Protein AF-0000000074590801 (afdb_homodimer)

pLDDT: mean 83.1, std 24.91, range [22.34, 98.94]

Secondary structure (DSSP, 8-state):
-----------------------SEEEEEEEEEE-SSTT----SPEEEEEE-TTS-EEEES-GGGGB-S-TT--TT-TT-EEEEEEEEEPPSS---EEEEEE---SSS--EEEEEEEEEEE-SS-EEEEEEEEEEEESSSSTT--SEEEEE-TTSTTS---GGGGG---------/-----------------------SEEEEEEEEEE-SSTT----SPEEEEEE-TTS-EEEES-GGGGB-S-TT--TT-TT-EEEEEEEEEPPSS---EEEEEE---SSS--EEEEEEEEEEE-SS-EEEEEEEEEEEESSSSTT--SEEEEE-TTSTTS---GGGGG---------

Solvent-accessible surface area (backbone atoms only — not comparable to full-atom values): 20050 Å² total; per-residue (Å²): 134,85,77,76,78,77,76,74,74,75,77,72,76,75,72,71,70,73,68,75,75,61,68,76,51,19,37,41,36,40,36,39,31,22,23,84,48,90,76,14,21,32,73,31,53,36,27,42,34,42,21,22,76,84,66,52,73,49,79,40,77,46,49,72,82,30,48,50,61,64,94,83,60,73,64,49,30,54,55,34,74,43,49,27,40,41,74,38,76,59,66,95,42,56,62,30,29,42,38,43,34,45,69,67,30,68,81,72,29,35,28,24,36,33,34,39,32,43,31,40,41,47,84,86,44,52,44,64,39,75,44,83,60,68,42,38,29,14,79,88,40,73,81,46,29,46,55,51,75,50,80,42,56,85,42,83,84,56,80,61,60,75,81,58,72,67,69,73,82,77,69,78,78,81,128,135,84,79,76,77,78,76,76,74,75,76,74,76,74,74,72,70,73,69,75,74,62,67,75,51,20,36,41,36,39,37,40,30,22,23,86,48,90,76,13,21,32,73,31,54,37,27,41,34,41,20,22,74,84,68,50,71,49,78,39,77,45,48,71,82,29,47,51,60,63,94,81,60,74,66,49,31,55,56,33,75,43,48,26,41,39,72,38,75,59,66,94,41,54,62,30,29,40,39,43,35,45,69,68,32,69,81,72,30,34,27,25,36,33,35,39,34,44,31,41,40,46,82,86,45,53,46,65,39,75,44,84,60,67,43,39,30,15,80,88,38,73,82,45,28,47,53,52,74,50,79,41,55,85,42,84,83,56,81,61,58,76,79,58,71,68,70,70,84,78,71,78,77,82,128

InterPro domains:
  IPR001024 PLAT/LH2 domain [PF01477] (30-141)
  IPR001024 PLAT/LH2 domain [PS50095] (26-151)
  IPR036392 PLAT/LH2 domain superfamily [SSF49723] (29-143)

Sequence (350 aa):
MVTKSIQSTCLTLLLTLASLAYSDDCIQVIRVKTGDVPDAGTDAIVSLKLYDGQGNSLWVSNLEDAGIMSKYWNYFERNDLDSFSFESGCLASKVCKIELEHNNGFPQPGWYVSYLQVATVWPNNCTQTTFQTDQWLAKDEYPYSLSVTKDLCSSSQLNFNPRANDSLLNLPSLAMVTKSIQSTCLTLLLTLASLAYSDDCIQVIRVKTGDVPDAGTDAIVSLKLYDGQGNSLWVSNLEDAGIMSKYWNYFERNDLDSFSFESGCLASKVCKIELEHNNGFPQPGWYVSYLQVATVWPNNCTQTTFQTDQWLAKDEYPYSLSVTKDLCSSSQLNFNPRANDSLLNLPSLA

Radius of gyration: 26.01 Å; Cα contacts (8 Å, |Δi|>4): 776; chains: 2; bounding box: 67×77×100 Å

Organism: Saponaria officinalis (NCBI:txid3572)

Foldseek 3Di:
DPPPPPPPPPPPPPPPPPPPPQPQKKKKKKKWFFEQDPLQFAPFFKKKWWAALVGDIDIDRGQVVQWPDDPPDDPQDHGDITMGMDMDHDDQFDTFKMKMFTDQDDPSGKHFTQKMKMKMGGSVDIDIDIGGDGAILDCPGPPNHRMDMDGCSPPPPGPDGPVPVPPDDPPDDDD/DPPPPPPPPPPPPPPPPPPPPQPQKKKKKKKWFFEQDPLQFAPFFKKKWWAALVGDIDIDRGQVVQWPDDPPDDPRDHGDITMGMDMDHDDQFDTFKMKMFTDQDDPSGKHFTQKMKMKMGGSVDIDIDIGGDGAILDCPGPVNHRMDMDGCSPPPPGPDGPVVVPPDDPPPDDD

Nearest PDB structures (foldseek):
  1olp-assembly4_D  TM=7.501E-01  e=8.764E-06  Clostridium sardiniense
  1olp-assembly3_C  TM=6.998E-01  e=3.231E-05  Clostridium sardiniense
  1kho-assembly2_B  TM=7.141E-01  e=1.261E-04  Clostridium perfringens
  2wxu-assembly1_A  TM=7.102E-01  e=1.334E-04  Clostridium perfringens
  8qdr-assembly1_A  TM=5.287E-01  e=6.534E-04  Vitis vinifera

Structure (mmCIF, N/CA/C/O backbone):
data_AF-0000000074590801-model_v1
#
loop_
_entity.id
_entity.type
_entity.pdbx_description
1 polymer 'PLAT domain-containing protein'
#
loop_
_atom_site.group_PDB
_atom_site.id
_atom_site.type_symbol
_atom_site.label_atom_id
_atom_site.label_alt_id
_atom_site.label_comp_id
_atom_site.label_asym_id
_atom_site.label_entity_id
_atom_site.label_seq_id
_atom_site.pdbx_PDB_ins_code
_atom_site.Cartn_x
_atom_site.Cartn_y
_atom_site.Cartn_z
_atom_site.occupancy
_atom_site.B_iso_or_equiv
_atom_site.auth_seq_id
_atom_site.auth_comp_id
_atom_site.auth_asym_id
_atom_site.auth_atom_id
_atom_site.pdbx_PDB_model_num
ATOM 1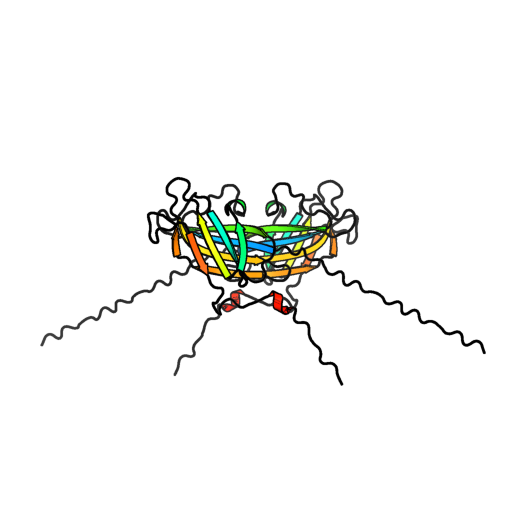 N N . MET A 1 1 ? -1.314 29.641 68.5 1 31.61 1 MET A N 1
ATOM 2 C CA . MET A 1 1 ? -0.39 29.328 67.438 1 31.61 1 MET A CA 1
ATOM 3 C C . MET A 1 1 ? -1.065 28.469 66.375 1 31.61 1 MET A C 1
ATOM 5 O O . MET A 1 1 ? -1.345 27.297 66.625 1 31.61 1 MET A O 1
ATOM 9 N N . VAL A 1 2 ? -2.004 29.062 65.562 1 47.84 2 VAL A N 1
ATOM 10 C CA . VAL A 1 2 ? -2.824 28.453 64.5 1 47.84 2 VAL A CA 1
ATOM 11 C C . VAL A 1 2 ? -1.934 27.969 63.375 1 47.84 2 VAL A C 1
ATOM 13 O O . VAL A 1 2 ? -1.241 28.766 62.75 1 47.84 2 VAL A O 1
ATOM 16 N N . THR A 1 3 ? -1.366 26.781 63.531 1 45.09 3 THR A N 1
ATOM 17 C CA . THR A 1 3 ? -0.636 26.109 62.438 1 45.09 3 THR A CA 1
ATOM 18 C C . THR A 1 3 ? -1.518 25.969 61.219 1 45.09 3 THR A C 1
ATOM 20 O O . THR A 1 3 ? -2.566 25.312 61.281 1 45.09 3 THR A O 1
ATOM 23 N N . LYS A 1 4 ? -1.591 27.031 60.344 1 45.88 4 LYS A N 1
ATOM 24 C CA . LYS A 1 4 ? -2.189 26.922 59.031 1 45.88 4 LYS A CA 1
ATOM 25 C C . LYS A 1 4 ? -1.567 25.766 58.25 1 45.88 4 LYS A C 1
ATOM 27 O O . LYS A 1 4 ? -0.35 25.719 58.062 1 45.88 4 LYS A O 1
ATOM 32 N N . SER A 1 5 ? -2.189 24.594 58.281 1 46.31 5 SER A N 1
ATOM 33 C CA . SER A 1 5 ? -1.831 23.484 57.406 1 46.31 5 SER A CA 1
ATOM 34 C C . SER A 1 5 ? -1.95 23.891 55.938 1 46.31 5 SER A C 1
ATOM 36 O O . SER A 1 5 ? -3.008 24.359 55.5 1 46.31 5 SER A O 1
ATOM 38 N N . ILE A 1 6 ? -0.879 24.453 55.312 1 45.78 6 ILE A N 1
ATOM 39 C CA . ILE A 1 6 ? -0.82 24.672 53.875 1 45.78 6 ILE A CA 1
ATOM 40 C C . ILE A 1 6 ? -1.069 23.359 53.125 1 45.78 6 ILE A C 1
ATOM 42 O O . ILE A 1 6 ? -0.338 22.391 53.344 1 45.78 6 ILE A O 1
ATOM 46 N N . GLN A 1 7 ? -2.336 23.031 52.875 1 41.62 7 GLN A N 1
ATOM 47 C CA . GLN A 1 7 ? -2.641 21.969 51.938 1 41.62 7 GLN A CA 1
ATOM 48 C C . GLN A 1 7 ? -1.997 22.219 50.562 1 41.62 7 GLN A C 1
ATOM 50 O O . GLN A 1 7 ? -2.25 23.25 49.938 1 41.62 7 GLN A O 1
ATOM 55 N N . SER A 1 8 ? -0.769 21.797 50.406 1 44.94 8 SER A N 1
ATOM 56 C CA . SER A 1 8 ? -0.167 21.766 49.062 1 44.94 8 SER A CA 1
ATOM 57 C C . SER A 1 8 ? -1.036 20.984 48.094 1 44.94 8 SER A C 1
ATOM 59 O O . SER A 1 8 ? -1.239 19.781 48.25 1 44.94 8 SER A O 1
ATOM 61 N N . THR A 1 9 ? -2.051 21.625 47.562 1 47.31 9 THR A N 1
ATOM 62 C CA . THR A 1 9 ? -2.729 20.984 46.438 1 47.31 9 THR A CA 1
ATOM 63 C C . THR A 1 9 ? -1.735 20.656 45.312 1 47.31 9 THR A C 1
ATOM 65 O O . THR A 1 9 ? -1.022 21.531 44.812 1 47.31 9 THR A O 1
ATOM 68 N N . CYS A 1 10 ? -1.137 19.469 45.375 1 41.91 10 CYS A N 1
ATOM 69 C CA . CYS A 1 10 ? -0.389 18.953 44.25 1 41.91 10 CYS A CA 1
ATOM 70 C C . CYS A 1 10 ? -1.217 19.031 42.969 1 41.91 10 CYS A C 1
ATOM 72 O O . CYS A 1 10 ? -2.275 18.422 42.875 1 41.91 10 CYS A O 1
ATOM 74 N N . LEU A 1 11 ? -1.16 20.172 42.281 1 41.91 11 LEU A N 1
ATOM 75 C CA . LEU A 1 11 ? -1.679 20.188 40.938 1 41.91 11 LEU A CA 1
ATOM 76 C C . LEU A 1 11 ? -1.057 19.078 40.094 1 41.91 11 LEU A C 1
ATOM 78 O O . LEU A 1 11 ? 0.138 19.109 39.812 1 41.91 11 LEU A O 1
ATOM 82 N N . THR A 1 12 ? -1.518 17.859 40.281 1 44.78 12 THR A N 1
ATOM 83 C CA . THR A 1 12 ? -1.134 16.812 39.344 1 44.78 12 THR A CA 1
ATOM 84 C C . THR A 1 12 ? -1.449 17.234 37.906 1 44.78 12 THR A C 1
ATOM 86 O O . THR A 1 12 ? -2.602 17.516 37.562 1 44.78 12 THR A O 1
ATOM 89 N N . LEU A 1 13 ? -0.547 17.906 37.25 1 40.38 13 LEU A N 1
ATOM 90 C CA . LEU A 1 13 ? -0.645 18.047 35.781 1 40.38 13 LEU A CA 1
ATOM 91 C C . LEU A 1 13 ? -0.791 16.672 35.125 1 40.38 13 LEU A C 1
ATOM 93 O O . LEU A 1 13 ? 0.134 15.859 35.156 1 40.38 13 LEU A O 1
ATOM 97 N N . LEU A 1 14 ? -2.008 16.188 35.094 1 39.12 14 LEU A N 1
ATOM 98 C CA . LEU A 1 14 ? -2.246 15.016 34.25 1 39.12 14 LEU A CA 1
ATOM 99 C C . LEU A 1 14 ? -1.779 15.281 32.844 1 39.12 14 LEU A C 1
ATOM 101 O O . LEU A 1 14 ? -2.375 16.094 32.125 1 39.12 14 LEU A O 1
ATOM 105 N N . LEU A 1 15 ? -0.541 15.18 32.531 1 37.81 15 LEU A N 1
ATOM 106 C CA . LEU A 1 15 ? -0.141 15.094 31.141 1 37.81 15 LEU A CA 1
ATOM 107 C C . LEU A 1 15 ? -0.915 13.992 30.422 1 37.81 15 LEU A C 1
ATOM 109 O O . LEU A 1 15 ? -0.735 12.805 30.719 1 37.81 15 LEU A O 1
ATOM 113 N N . THR A 1 16 ? -2.15 14.258 30.062 1 37.12 16 THR A N 1
ATOM 114 C CA . THR A 1 16 ? -2.812 13.312 29.172 1 37.12 16 THR A CA 1
ATOM 115 C C . THR A 1 16 ? -1.905 12.961 27.984 1 37.12 16 THR A C 1
ATOM 117 O O . THR A 1 16 ? -1.485 13.844 27.234 1 37.12 16 THR A O 1
ATOM 120 N N . LEU A 1 17 ? -0.991 12.094 28.172 1 35.75 17 LEU A N 1
ATOM 121 C CA . LEU A 1 17 ? -0.423 11.523 26.953 1 35.75 17 LEU A CA 1
ATOM 122 C C . LEU A 1 17 ? -1.514 11.242 25.922 1 35.75 17 LEU A C 1
ATOM 124 O O . LEU A 1 17 ? -2.373 10.391 26.141 1 35.75 17 LEU A O 1
ATOM 128 N N . ALA A 1 18 ? -1.971 12.297 25.234 1 37.69 18 ALA A N 1
ATOM 129 C CA . ALA A 1 18 ? -2.805 11.961 24.078 1 37.69 18 ALA A CA 1
ATOM 130 C C . ALA A 1 18 ? -2.299 10.695 23.391 1 37.69 18 ALA A C 1
ATOM 132 O O . ALA A 1 18 ? -1.184 10.672 22.859 1 37.69 18 ALA A O 1
ATOM 133 N N . SER A 1 19 ? -2.711 9.555 23.906 1 39.28 19 SER A N 1
ATOM 134 C CA . SER A 1 19 ? -2.492 8.352 23.094 1 39.28 19 SER A CA 1
ATOM 135 C C . SER A 1 19 ? -2.842 8.602 21.641 1 39.28 19 SER A C 1
ATOM 137 O O . SER A 1 19 ? -3.945 9.055 21.328 1 39.28 19 SER A O 1
ATOM 139 N N . LEU A 1 20 ? -2.062 9.211 20.859 1 42.44 20 LEU A N 1
ATOM 140 C CA . LEU A 1 20 ? -2.35 9.195 19.422 1 42.44 20 LEU A CA 1
ATOM 141 C C . LEU A 1 20 ? -3.084 7.914 19.047 1 42.44 20 LEU A C 1
ATOM 143 O O . LEU A 1 20 ? -2.535 6.816 19.156 1 42.44 20 LEU A O 1
ATOM 147 N N . ALA A 1 21 ? -4.406 7.898 19.344 1 44.53 21 ALA A N 1
ATOM 148 C CA . ALA A 1 21 ? -5.227 6.773 18.891 1 44.53 21 ALA A CA 1
ATOM 149 C C . ALA A 1 21 ? -4.941 6.434 17.438 1 44.53 21 ALA A C 1
ATOM 151 O O . ALA A 1 21 ? -5.23 7.234 16.531 1 44.53 21 ALA A O 1
ATOM 152 N N . TYR A 1 22 ? -3.877 5.965 17.172 1 48.16 22 TYR A N 1
ATOM 153 C CA . TYR A 1 22 ? -3.648 5.461 15.82 1 48.16 22 TYR A CA 1
ATOM 154 C C . TYR A 1 22 ? -4.75 4.492 15.406 1 48.16 22 TYR A C 1
ATOM 156 O O . TYR A 1 22 ? -5.289 3.762 16.234 1 48.16 22 TYR A O 1
ATOM 164 N N . SER A 1 23 ? -5.594 5 14.406 1 57.5 23 SER A N 1
ATOM 165 C CA . SER A 1 23 ? -6.473 3.977 13.859 1 57.5 23 SER A CA 1
ATOM 166 C C . SER A 1 23 ? -5.793 2.611 13.852 1 57.5 23 SER A C 1
ATOM 168 O O . SER A 1 23 ? -4.594 2.512 13.586 1 57.5 23 SER A O 1
ATOM 170 N N . ASP A 1 24 ? -6.477 1.681 14.375 1 73.81 24 ASP A N 1
ATOM 171 C CA . ASP A 1 24 ? -6.004 0.305 14.5 1 73.81 24 ASP A CA 1
ATOM 172 C C . ASP A 1 24 ? -6.039 -0.413 13.148 1 73.81 24 ASP A C 1
ATOM 174 O O . ASP A 1 24 ? -6.066 -1.645 13.102 1 73.81 24 ASP A O 1
ATOM 178 N N . ASP A 1 25 ? -6.145 0.446 12.016 1 92.19 25 ASP A N 1
ATOM 179 C CA . ASP A 1 25 ? -6.242 -0.267 10.742 1 92.19 25 ASP A CA 1
ATOM 180 C C . ASP A 1 25 ? -4.871 -0.401 10.086 1 92.19 25 ASP A C 1
ATOM 182 O O . ASP A 1 25 ? -3.945 0.347 10.406 1 92.19 25 ASP A O 1
ATOM 186 N N . CYS A 1 26 ? -4.75 -1.394 9.273 1 97.31 26 CYS A N 1
ATOM 187 C CA . CYS A 1 26 ? -3.553 -1.662 8.484 1 97.31 26 CYS A CA 1
ATOM 188 C C . CYS A 1 26 ? -3.852 -1.563 6.996 1 97.31 26 CYS A C 1
ATOM 190 O O . CYS A 1 26 ? -5.016 -1.491 6.594 1 97.31 26 CYS A O 1
ATOM 192 N N . ILE A 1 27 ? -2.799 -1.325 6.273 1 98.5 27 ILE A N 1
ATOM 193 C CA . ILE A 1 27 ? -2.908 -1.352 4.82 1 98.5 27 ILE A CA 1
ATOM 194 C C . ILE A 1 27 ? -2.154 -2.559 4.266 1 98.5 27 ILE A C 1
ATOM 196 O O . ILE A 1 27 ? -1.018 -2.822 4.664 1 98.5 27 ILE A O 1
ATOM 200 N N . GLN A 1 28 ? -2.855 -3.305 3.443 1 98.69 28 GLN A N 1
ATOM 201 C CA . GLN A 1 28 ? -2.209 -4.387 2.711 1 98.69 28 GLN A CA 1
ATOM 202 C C . GLN A 1 28 ? -1.811 -3.941 1.307 1 98.69 28 GLN A C 1
ATOM 204 O O . GLN A 1 28 ? -2.604 -3.316 0.601 1 98.69 28 GLN A O 1
ATOM 209 N N . VAL A 1 29 ? -0.562 -4.25 0.943 1 98.81 29 VAL A N 1
ATOM 210 C CA . VAL A 1 29 ? -0.075 -4.094 -0.423 1 98.81 29 VAL A CA 1
ATOM 211 C C . VAL A 1 29 ? 0.249 -5.465 -1.017 1 98.81 29 VAL A C 1
ATOM 213 O O . VAL A 1 29 ? 1.042 -6.223 -0.451 1 98.81 29 VAL A O 1
ATOM 216 N N . ILE A 1 30 ? -0.406 -5.746 -2.125 1 98.81 30 ILE A N 1
ATOM 217 C CA . ILE A 1 30 ? -0.222 -7.023 -2.805 1 98.81 30 ILE A CA 1
ATOM 218 C C . ILE A 1 30 ? 0.427 -6.797 -4.168 1 98.81 30 ILE A C 1
ATOM 220 O O . ILE A 1 30 ? -0.01 -5.934 -4.934 1 98.81 30 ILE A O 1
ATOM 224 N N . ARG A 1 31 ? 1.457 -7.473 -4.438 1 98.5 31 ARG A N 1
ATOM 225 C CA . ARG A 1 31 ? 2.055 -7.48 -5.77 1 98.5 31 ARG A CA 1
ATOM 226 C C . ARG A 1 31 ? 2.098 -8.891 -6.34 1 98.5 31 ARG A C 1
ATOM 228 O O . ARG A 1 31 ? 2.59 -9.82 -5.688 1 98.5 31 ARG A O 1
ATOM 235 N N . VAL A 1 32 ? 1.578 -9.016 -7.523 1 98.62 32 VAL A N 1
ATOM 236 C CA . VAL A 1 32 ? 1.516 -10.32 -8.164 1 98.62 32 VAL A CA 1
ATOM 237 C C . VAL A 1 32 ? 2.27 -10.289 -9.492 1 98.62 32 VAL A C 1
ATOM 239 O O . VAL A 1 32 ? 1.986 -9.453 -10.352 1 98.62 32 VAL A O 1
ATOM 242 N N . LYS A 1 33 ? 3.166 -11.188 -9.633 1 98.38 33 LYS A N 1
ATOM 243 C CA . LYS A 1 33 ? 3.893 -11.359 -10.883 1 98.38 33 LYS A CA 1
ATOM 244 C C . LYS A 1 33 ? 3.34 -12.539 -11.688 1 98.38 33 LYS A C 1
ATOM 246 O O . LYS A 1 33 ? 3.426 -13.688 -11.25 1 98.38 33 LYS A O 1
ATOM 251 N N . THR A 1 34 ? 2.777 -12.188 -12.82 1 98.75 34 THR A N 1
ATOM 252 C CA . THR A 1 34 ? 2.422 -13.227 -13.781 1 98.75 34 THR A CA 1
ATOM 253 C C . THR A 1 34 ? 3.648 -13.672 -14.57 1 98.75 34 THR A C 1
ATOM 255 O O . THR A 1 34 ? 4.465 -12.844 -14.984 1 98.75 34 THR A O 1
ATOM 258 N N . GLY A 1 35 ? 3.781 -14.922 -14.781 1 98.56 35 GLY A N 1
ATOM 259 C CA . GLY A 1 35 ? 4.965 -15.477 -15.422 1 98.56 35 GLY A CA 1
ATOM 260 C C . GLY A 1 35 ? 5.102 -15.07 -16.875 1 98.56 35 GLY A C 1
ATOM 261 O O . GLY A 1 35 ? 4.137 -14.602 -17.484 1 98.56 35 GLY A O 1
ATOM 262 N N . ASP A 1 36 ? 6.344 -15.242 -17.438 1 98 36 ASP A N 1
ATOM 263 C CA . ASP A 1 36 ? 6.637 -14.938 -18.828 1 98 36 ASP A CA 1
ATOM 264 C C . ASP A 1 36 ? 6.652 -16.203 -19.672 1 98 36 ASP A C 1
ATOM 266 O O . ASP A 1 36 ? 7.672 -16.547 -20.281 1 98 36 ASP A O 1
ATOM 270 N N . VAL A 1 37 ? 5.625 -16.891 -19.656 1 98.12 37 VAL A N 1
ATOM 271 C CA . VAL A 1 37 ? 5.422 -18.047 -20.516 1 98.12 37 VAL A CA 1
ATOM 272 C C . VAL A 1 37 ? 4.191 -17.828 -21.391 1 98.12 37 VAL A C 1
ATOM 274 O O . VAL A 1 37 ? 3.322 -17.016 -21.062 1 98.12 37 VAL A O 1
ATOM 277 N N . PRO A 1 38 ? 4.145 -18.422 -22.531 1 97.94 38 PRO A N 1
ATOM 278 C CA . PRO A 1 38 ? 2.998 -18.219 -23.422 1 97.94 38 PRO A CA 1
ATOM 279 C C . PRO A 1 38 ? 1.662 -18.484 -22.734 1 97.94 38 PRO A C 1
ATOM 281 O O . PRO A 1 38 ? 1.523 -19.453 -22 1 97.94 38 PRO A O 1
ATOM 284 N N . ASP A 1 39 ? 0.727 -17.609 -22.953 1 97.94 39 ASP A N 1
ATOM 285 C CA . ASP A 1 39 ? -0.655 -17.734 -22.5 1 97.94 39 ASP A CA 1
ATOM 286 C C . ASP A 1 39 ? -0.738 -17.688 -20.969 1 97.94 39 ASP A C 1
ATOM 288 O O . ASP A 1 39 ? -1.661 -18.25 -20.391 1 97.94 39 ASP A O 1
ATOM 292 N N . ALA A 1 40 ? 0.232 -17.031 -20.359 1 98.81 40 ALA A N 1
ATOM 293 C CA . ALA A 1 40 ? 0.374 -17.078 -18.906 1 98.81 40 ALA A CA 1
ATOM 294 C C . ALA A 1 40 ? -0.703 -16.25 -18.219 1 98.81 40 ALA A C 1
ATOM 296 O O . ALA A 1 40 ? -0.959 -16.406 -17.016 1 98.81 40 ALA A O 1
ATOM 297 N N . GLY A 1 41 ? -1.351 -15.305 -18.906 1 98.81 41 GLY A N 1
ATOM 298 C CA . GLY A 1 41 ? -2.27 -14.359 -18.297 1 98.81 41 GLY A CA 1
ATOM 299 C C . GLY A 1 41 ? -3.664 -14.922 -18.109 1 98.81 41 GLY A C 1
ATOM 300 O O . GLY A 1 41 ? -3.986 -15.992 -18.625 1 98.81 41 GLY A O 1
ATOM 301 N N . THR A 1 42 ? -4.48 -14.188 -17.344 1 98.81 42 THR A N 1
ATOM 302 C CA . THR A 1 42 ? -5.863 -14.594 -17.125 1 98.81 42 THR A CA 1
ATOM 303 C C . THR A 1 42 ? -6.777 -13.383 -17.016 1 98.81 42 THR A C 1
ATOM 305 O O . THR A 1 42 ? -6.336 -12.297 -16.609 1 98.81 42 THR A O 1
ATOM 308 N N . ASP A 1 43 ? -7.996 -13.609 -17.359 1 98.56 43 ASP A N 1
ATOM 309 C CA . ASP A 1 43 ? -9.039 -12.609 -17.125 1 98.56 43 ASP A CA 1
ATOM 310 C C . ASP A 1 43 ? -10.008 -13.078 -16.047 1 98.56 43 ASP A C 1
ATOM 312 O O . ASP A 1 43 ? -11.023 -12.422 -15.789 1 98.56 43 ASP A O 1
ATOM 316 N N . ALA A 1 44 ? -9.672 -14.234 -15.453 1 98.81 44 ALA A N 1
ATOM 317 C CA . ALA A 1 44 ? -10.555 -14.789 -14.43 1 98.81 44 ALA A CA 1
ATOM 318 C C . ALA A 1 44 ? -10.562 -13.914 -13.18 1 98.81 44 ALA A C 1
ATOM 320 O O . ALA A 1 44 ? -9.695 -13.055 -13.008 1 98.81 44 ALA A O 1
ATOM 321 N N . ILE A 1 45 ? -11.594 -14.086 -12.32 1 98.81 45 ILE A N 1
ATOM 322 C CA . ILE A 1 45 ? -11.664 -13.391 -11.047 1 98.81 45 ILE A CA 1
ATOM 323 C C . ILE A 1 45 ? -10.711 -14.047 -10.047 1 98.81 45 ILE A C 1
ATOM 325 O O . ILE A 1 45 ? -10.844 -15.234 -9.742 1 98.81 45 ILE A O 1
ATOM 329 N N . VAL A 1 46 ? -9.805 -13.297 -9.57 1 98.94 46 VAL A N 1
ATOM 330 C CA . VAL A 1 46 ? -8.758 -13.805 -8.688 1 98.94 46 VAL A CA 1
ATOM 331 C C . VAL A 1 46 ? -9.086 -13.43 -7.238 1 98.94 46 VAL A C 1
ATOM 333 O O . VAL A 1 46 ? -9.344 -12.266 -6.934 1 98.94 46 VAL A O 1
ATOM 336 N N . SER A 1 47 ? -9.094 -14.383 -6.359 1 98.94 47 SER A N 1
ATOM 337 C CA . SER A 1 47 ? -9.305 -14.18 -4.93 1 98.94 47 SER A CA 1
ATOM 338 C C . SER A 1 47 ? -8.062 -14.547 -4.129 1 98.94 47 SER A C 1
ATOM 340 O O . SER A 1 47 ? -7.219 -15.312 -4.602 1 98.94 47 SER A O 1
ATOM 342 N N . LEU A 1 48 ? -7.949 -13.961 -2.936 1 98.94 48 LEU A N 1
ATOM 343 C CA . LEU A 1 48 ? -6.75 -14.125 -2.121 1 98.94 48 LEU A CA 1
ATOM 344 C C . LEU A 1 48 ? -7.102 -14.172 -0.638 1 98.94 48 LEU A C 1
ATOM 346 O O . LEU A 1 48 ? -7.906 -13.367 -0.162 1 98.94 48 LEU A O 1
ATOM 350 N N . LYS A 1 49 ? -6.547 -15.133 -0.001 1 98.88 49 LYS A N 1
ATOM 351 C CA . LYS A 1 49 ? -6.609 -15.203 1.456 1 98.88 49 LYS A CA 1
ATOM 352 C C . LYS A 1 49 ? -5.219 -15.055 2.072 1 98.88 49 LYS A C 1
ATOM 354 O O . LYS A 1 49 ? -4.254 -15.648 1.581 1 98.88 49 LYS A O 1
ATOM 359 N N . LEU A 1 50 ? -5.121 -14.273 3.104 1 98.88 50 LEU A N 1
ATOM 360 C CA . LEU A 1 50 ? -3.898 -14.039 3.865 1 98.88 50 LEU A CA 1
ATOM 361 C C . LEU A 1 50 ? -4.031 -14.578 5.285 1 98.88 50 LEU A C 1
ATOM 363 O O . LEU A 1 50 ? -5.078 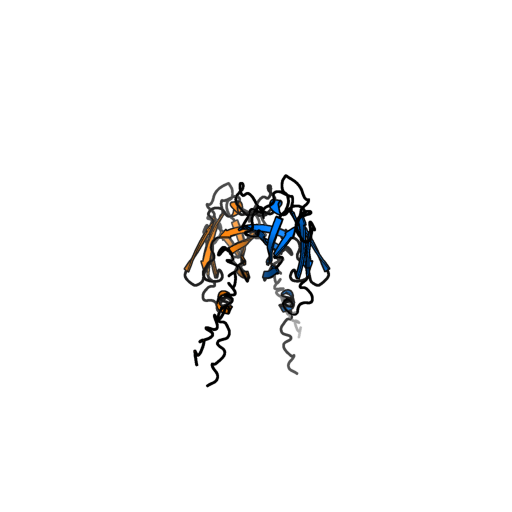-14.43 5.918 1 98.88 50 LEU A O 1
ATOM 367 N N . TYR A 1 51 ? -2.912 -15.164 5.77 1 98.44 51 TYR A N 1
ATOM 368 C CA . TYR A 1 51 ? -2.916 -15.672 7.141 1 98.44 51 TYR A CA 1
ATOM 369 C C . TYR A 1 51 ? -1.678 -15.203 7.895 1 98.44 51 TYR A C 1
ATOM 371 O O . TYR A 1 51 ? -0.587 -15.125 7.324 1 98.44 51 TYR A O 1
ATOM 379 N N . ASP A 1 52 ? -1.954 -14.969 9.188 1 97.44 52 ASP A N 1
ATOM 380 C CA . ASP A 1 52 ? -0.802 -14.797 10.07 1 97.44 52 ASP A CA 1
ATOM 381 C C . ASP A 1 52 ? -0.465 -16.094 10.797 1 97.44 52 ASP A C 1
ATOM 383 O O . ASP A 1 52 ? -1.088 -17.125 10.547 1 97.44 52 ASP A O 1
ATOM 387 N N . GLY A 1 53 ? 0.571 -16.062 11.594 1 96 53 GLY A N 1
ATOM 388 C CA . GLY A 1 53 ? 1.075 -17.25 12.266 1 96 53 GLY A CA 1
ATOM 389 C C . GLY A 1 53 ? 0.094 -17.844 13.266 1 96 53 GLY A C 1
ATOM 390 O O . GLY A 1 53 ? 0.249 -18.984 13.695 1 96 53 GLY A O 1
ATOM 391 N N . GLN A 1 54 ? -0.916 -17.094 13.664 1 95.81 54 GLN A N 1
ATOM 392 C CA . GLN A 1 54 ? -1.905 -17.547 14.633 1 95.81 54 GLN A CA 1
ATOM 393 C C . GLN A 1 54 ? -3.133 -18.125 13.938 1 95.81 54 GLN A C 1
ATOM 395 O O . GLN A 1 54 ? -4.051 -18.625 14.594 1 95.81 54 GLN A O 1
ATOM 400 N N . GLY A 1 55 ? -3.164 -17.984 12.648 1 95.81 55 GLY A N 1
ATOM 401 C CA . GLY A 1 55 ? -4.266 -18.562 11.891 1 95.81 55 GLY A CA 1
ATOM 402 C C . GLY A 1 55 ? -5.359 -17.547 11.57 1 95.81 55 GLY A C 1
ATOM 403 O O . GLY A 1 55 ? -6.355 -17.891 10.938 1 95.81 55 GLY A O 1
ATOM 404 N N . ASN A 1 56 ? -5.234 -16.312 12.109 1 97.44 56 ASN A N 1
ATOM 405 C CA . ASN A 1 56 ? -6.156 -15.266 11.672 1 97.44 56 ASN A CA 1
ATOM 406 C C . ASN A 1 56 ? -6.016 -14.992 10.172 1 97.44 56 ASN A C 1
ATOM 408 O O . ASN A 1 56 ? -4.938 -15.164 9.609 1 97.44 56 ASN A O 1
ATOM 412 N N . SER A 1 57 ? -7.129 -14.523 9.586 1 98.19 57 SER A N 1
ATOM 413 C CA . SER A 1 57 ? -7.059 -14.406 8.133 1 98.19 57 SER A CA 1
ATOM 414 C C . SER A 1 57 ? -7.809 -13.172 7.641 1 98.19 57 SER A C 1
ATOM 416 O O . SER A 1 57 ? -8.617 -12.594 8.375 1 98.19 57 SER A O 1
ATOM 418 N N . LEU A 1 58 ? -7.43 -12.695 6.48 1 98.44 58 LEU A N 1
ATOM 419 C CA . LEU A 1 58 ? -8.109 -11.719 5.637 1 98.44 58 LEU A CA 1
ATOM 420 C C . LEU A 1 58 ? -8.461 -12.32 4.277 1 98.44 58 LEU A C 1
ATOM 422 O O . LEU A 1 58 ? -7.703 -13.133 3.742 1 98.44 58 LEU A O 1
ATOM 426 N N . TRP A 1 59 ? -9.586 -11.945 3.799 1 98.38 59 TRP A N 1
ATOM 427 C CA . TRP A 1 59 ? -10.023 -12.477 2.512 1 98.38 59 TRP A CA 1
ATOM 428 C C . TRP A 1 59 ? -10.391 -11.352 1.552 1 98.38 59 TRP A C 1
ATOM 430 O O . TRP A 1 59 ? -11.07 -10.391 1.938 1 98.38 59 TRP A O 1
ATOM 440 N N . VAL A 1 60 ? -9.906 -11.438 0.345 1 98.25 60 VAL A N 1
ATOM 441 C CA . VAL A 1 60 ? -10.281 -10.57 -0.77 1 98.25 60 VAL A CA 1
ATOM 442 C C . VAL A 1 60 ? -10.93 -11.406 -1.876 1 98.25 60 VAL A C 1
ATOM 444 O O . VAL A 1 60 ? -10.273 -12.258 -2.484 1 98.25 60 VAL A O 1
ATOM 447 N N . SER A 1 61 ? -12.156 -11.109 -2.234 1 98.44 61 SER A N 1
ATOM 448 C CA . SER A 1 61 ? -12.914 -11.938 -3.164 1 98.44 61 SER A CA 1
ATOM 449 C C . SER A 1 61 ? -12.508 -11.664 -4.609 1 98.44 61 SER A C 1
ATOM 451 O O . SER A 1 61 ? -12.562 -12.555 -5.457 1 98.44 61 SER A O 1
ATOM 453 N N . ASN A 1 62 ? -12.219 -10.477 -4.863 1 98.62 62 ASN A N 1
ATOM 454 C CA . ASN A 1 62 ? -11.758 -10.039 -6.172 1 98.62 62 ASN A CA 1
ATOM 455 C C . ASN A 1 62 ? -10.609 -9.039 -6.055 1 98.62 62 ASN A C 1
ATOM 457 O O . ASN A 1 62 ? -10.836 -7.859 -5.777 1 98.62 62 ASN A O 1
ATOM 461 N N . LEU A 1 63 ? -9.414 -9.484 -6.305 1 98.56 63 LEU A N 1
ATOM 462 C CA . LEU A 1 63 ? -8.203 -8.695 -6.086 1 98.56 63 LEU A CA 1
ATOM 463 C C . LEU A 1 63 ? -8.219 -7.438 -6.945 1 98.56 63 LEU A C 1
ATOM 465 O O . LEU A 1 63 ? -7.766 -6.379 -6.504 1 98.56 63 LEU A O 1
ATOM 469 N N . GLU A 1 64 ? -8.766 -7.492 -8.125 1 97.75 64 GLU A N 1
ATOM 470 C CA . GLU A 1 64 ? -8.773 -6.359 -9.039 1 97.75 64 GLU A CA 1
ATOM 471 C C . GLU A 1 64 ? -9.531 -5.176 -8.445 1 97.75 64 GLU A C 1
ATOM 473 O O . GLU A 1 64 ? -9.266 -4.023 -8.805 1 97.75 64 GLU A O 1
ATOM 478 N N . ASP A 1 65 ? -10.469 -5.461 -7.609 1 96 65 ASP A N 1
ATOM 479 C CA . ASP A 1 65 ? -11.219 -4.387 -6.969 1 96 65 ASP A CA 1
ATOM 480 C C . ASP A 1 65 ? -10.297 -3.486 -6.148 1 96 65 ASP A C 1
ATOM 482 O O . ASP A 1 65 ? -10.648 -2.346 -5.84 1 96 65 ASP A O 1
ATOM 486 N N . ALA A 1 66 ? -9.172 -4.02 -5.77 1 97.12 66 ALA A N 1
ATOM 487 C CA . ALA A 1 66 ? -8.203 -3.277 -4.965 1 97.12 66 ALA A CA 1
ATOM 488 C C . ALA A 1 66 ? -7.023 -2.818 -5.812 1 97.12 66 ALA A C 1
ATOM 490 O O . ALA A 1 66 ? -5.969 -2.463 -5.281 1 97.12 66 ALA A O 1
ATOM 491 N N . GLY A 1 67 ? -7.102 -2.863 -7.148 1 97.81 67 GLY A N 1
ATOM 492 C CA . GLY A 1 67 ? -6.008 -2.492 -8.039 1 97.81 67 GLY A CA 1
ATOM 493 C C . GLY A 1 67 ? -5.633 -1.025 -7.934 1 97.81 67 GLY A C 1
ATOM 494 O O . GLY A 1 67 ? -6.504 -0.164 -7.797 1 97.81 67 GLY A O 1
ATOM 495 N N . ILE A 1 68 ? -4.332 -0.8 -8 1 96.75 68 ILE A N 1
ATOM 496 C CA . ILE A 1 68 ? -3.916 0.594 -7.891 1 96.75 68 ILE A CA 1
ATOM 497 C C . ILE A 1 68 ? -3.258 1.04 -9.195 1 96.75 68 ILE A C 1
ATOM 499 O O . ILE A 1 68 ? -2.615 2.092 -9.242 1 96.75 68 ILE A O 1
ATOM 503 N N . MET A 1 69 ? -3.393 0.191 -10.203 1 94.5 69 MET A N 1
ATOM 504 C CA . MET A 1 69 ? -2.904 0.581 -11.523 1 94.5 69 MET A CA 1
ATOM 505 C C . MET A 1 69 ? -3.879 1.534 -12.203 1 94.5 69 MET A C 1
ATOM 507 O O . MET A 1 69 ? -4.918 1.878 -11.641 1 94.5 69 MET A O 1
ATOM 511 N N . SER A 1 70 ? -3.551 1.966 -13.344 1 89.56 70 SER A N 1
ATOM 512 C CA . SER A 1 70 ? -4.41 2.898 -14.07 1 89.56 70 SER A CA 1
ATOM 513 C C . SER A 1 70 ? -5.773 2.283 -14.352 1 89.56 70 SER A C 1
ATOM 515 O O . SER A 1 70 ? -5.934 1.062 -14.305 1 89.56 70 SER A O 1
ATOM 517 N N . LYS A 1 71 ? -6.855 3.039 -14.539 1 86.06 71 LYS A N 1
ATOM 518 C CA . LYS A 1 71 ? -8.242 2.639 -14.742 1 86.06 71 LYS A CA 1
ATOM 519 C C . LYS A 1 71 ? -8.367 1.643 -15.891 1 86.06 71 LYS A C 1
ATOM 521 O O . LYS A 1 71 ? -9.211 0.74 -15.844 1 86.06 71 LYS A O 1
ATOM 526 N N . TYR A 1 72 ? -7.5 1.636 -16.859 1 90.06 72 TYR A N 1
ATOM 527 C CA . TYR A 1 72 ? -7.668 0.789 -18.047 1 90.06 72 TYR A CA 1
ATOM 528 C C . TYR A 1 72 ? -6.609 -0.308 -18.078 1 90.06 72 TYR A C 1
ATOM 530 O O . TYR A 1 72 ? -6.41 -0.954 -19.109 1 90.06 72 TYR A O 1
ATOM 538 N N . TRP A 1 73 ? -6.102 -0.428 -16.938 1 94.94 73 TRP A N 1
ATOM 539 C CA . TRP A 1 73 ? -5.066 -1.455 -16.859 1 94.94 73 TRP A CA 1
ATOM 540 C C . TRP A 1 73 ? -5.676 -2.85 -16.984 1 94.94 73 TRP A C 1
ATOM 542 O O . TRP A 1 73 ? -6.699 -3.145 -16.359 1 94.94 73 TRP A O 1
ATOM 552 N N . ASN A 1 74 ? -5.148 -3.723 -17.828 1 97.56 74 ASN A N 1
ATOM 553 C CA . ASN A 1 74 ? -5.52 -5.129 -17.938 1 97.56 74 ASN A CA 1
ATOM 554 C C . ASN A 1 74 ? -4.66 -6.008 -17.031 1 97.56 74 ASN A C 1
ATOM 556 O O . ASN A 1 74 ? -3.514 -6.312 -17.359 1 97.56 74 ASN A O 1
ATOM 560 N N . TYR A 1 75 ? -5.207 -6.418 -15.93 1 98.19 75 TYR A N 1
ATOM 561 C CA . TYR A 1 75 ? -4.461 -7.102 -14.883 1 98.19 75 TYR A CA 1
ATOM 562 C C . TYR A 1 75 ? -4.137 -8.531 -15.281 1 98.19 75 TYR A C 1
ATOM 564 O O . TYR A 1 75 ? -4.816 -9.117 -16.141 1 98.19 75 TYR A O 1
ATOM 572 N N . PHE A 1 76 ? -3.059 -9.102 -14.664 1 98.75 76 PHE A N 1
ATOM 573 C CA . PHE A 1 76 ? -2.643 -10.5 -14.688 1 98.75 76 PHE A CA 1
ATOM 574 C C . PHE A 1 76 ? -2.258 -10.93 -16.094 1 98.75 76 PHE A C 1
ATOM 576 O O . PHE A 1 76 ? -2.529 -12.062 -16.5 1 98.75 76 PHE A O 1
ATOM 583 N N . GLU A 1 77 ? -1.767 -9.992 -16.859 1 98.5 77 GLU A N 1
ATOM 584 C CA . GLU A 1 77 ? -1.243 -10.32 -18.172 1 98.5 77 GLU A CA 1
ATOM 585 C C . GLU A 1 77 ? 0.173 -10.883 -18.094 1 98.5 77 GLU A C 1
ATOM 587 O O . GLU A 1 77 ? 0.896 -10.602 -17.125 1 98.5 77 GLU A O 1
ATOM 592 N N . ARG A 1 78 ? 0.535 -11.555 -19.109 1 98.44 78 ARG A N 1
ATOM 593 C CA . ARG A 1 78 ? 1.854 -12.18 -19.188 1 98.44 78 ARG A CA 1
ATOM 594 C C . ARG A 1 78 ? 2.953 -11.172 -18.875 1 98.44 78 ARG A C 1
ATOM 596 O O . ARG A 1 78 ? 2.971 -10.07 -19.422 1 98.44 78 ARG A O 1
ATOM 603 N N . ASN A 1 79 ? 3.764 -11.602 -17.984 1 97.88 79 ASN A N 1
ATOM 604 C CA . ASN A 1 79 ? 4.996 -10.906 -17.625 1 97.88 79 ASN A CA 1
ATOM 605 C C . ASN A 1 79 ? 4.711 -9.602 -16.875 1 97.88 79 ASN A C 1
ATOM 607 O O . ASN A 1 79 ? 5.617 -8.797 -16.656 1 97.88 79 ASN A O 1
ATOM 611 N N . ASP A 1 80 ? 3.453 -9.375 -16.5 1 96.44 80 ASP A N 1
ATOM 612 C CA . ASP A 1 80 ? 3.113 -8.156 -15.781 1 96.44 80 ASP A CA 1
ATOM 613 C C . ASP A 1 80 ? 3.338 -8.328 -14.281 1 96.44 80 ASP A C 1
ATOM 615 O O . ASP A 1 80 ? 3.176 -9.422 -13.75 1 96.44 80 ASP A O 1
ATOM 619 N N . LEU A 1 81 ? 3.797 -7.305 -13.656 1 97.31 81 LEU A N 1
ATOM 620 C CA . LEU A 1 81 ? 3.744 -7.137 -12.211 1 97.31 81 LEU A CA 1
ATOM 621 C C . LEU A 1 81 ? 2.625 -6.18 -11.812 1 97.31 81 LEU A C 1
ATOM 623 O O . LEU A 1 81 ? 2.711 -4.977 -12.07 1 97.31 81 LEU A O 1
ATOM 627 N N . ASP A 1 82 ? 1.561 -6.742 -11.227 1 97.62 82 ASP A N 1
ATOM 628 C CA . ASP A 1 82 ? 0.379 -5.961 -10.867 1 97.62 82 ASP A CA 1
ATOM 629 C C . ASP A 1 82 ? 0.366 -5.645 -9.375 1 97.62 82 ASP A C 1
ATOM 631 O O . ASP A 1 82 ? 0.774 -6.469 -8.555 1 97.62 82 ASP A O 1
ATOM 635 N N . SER A 1 83 ? -0.129 -4.484 -9.062 1 98.12 83 SER A N 1
ATOM 636 C CA . SER A 1 83 ? -0.137 -4.055 -7.672 1 98.12 83 SER A CA 1
ATOM 637 C C . SER A 1 83 ? -1.55 -3.723 -7.203 1 98.12 83 SER A C 1
ATOM 639 O O . SER A 1 83 ? -2.344 -3.156 -7.961 1 98.12 83 SER A O 1
ATOM 641 N N . PHE A 1 84 ? -1.809 -4.027 -6.008 1 98.44 84 PHE A N 1
ATOM 642 C CA . PHE A 1 84 ? -3.08 -3.826 -5.324 1 98.44 84 PHE A CA 1
ATOM 643 C C . PHE A 1 84 ? -2.861 -3.268 -3.924 1 98.44 84 PHE A C 1
ATOM 645 O O . PHE A 1 84 ? -1.829 -3.531 -3.301 1 98.44 84 PHE A O 1
ATOM 652 N N . SER A 1 85 ? -3.842 -2.547 -3.432 1 98.56 85 SER A N 1
ATOM 653 C CA . SER A 1 85 ? -3.75 -2.041 -2.066 1 98.56 85 SER A CA 1
ATOM 654 C C . SER A 1 85 ? -5.133 -1.817 -1.465 1 98.56 85 SER A C 1
ATOM 656 O O . SER A 1 85 ? -6.031 -1.306 -2.135 1 98.56 85 SER A O 1
ATOM 658 N N . PHE A 1 86 ? -5.238 -2.203 -0.167 1 97.5 86 PHE A N 1
ATOM 659 C CA . PHE A 1 86 ? -6.523 -2.023 0.496 1 97.5 86 PHE A CA 1
ATOM 660 C C . PHE A 1 86 ? -6.344 -1.924 2.006 1 97.5 86 PHE A C 1
ATOM 662 O O . PHE A 1 86 ? -5.363 -2.434 2.555 1 97.5 86 PHE A O 1
ATOM 669 N N . GLU A 1 87 ? -7.25 -1.266 2.604 1 96.31 87 GLU A N 1
ATOM 670 C CA . GLU A 1 87 ? -7.297 -1.178 4.059 1 96.31 87 GLU A CA 1
ATOM 671 C C . GLU A 1 87 ? -7.93 -2.426 4.668 1 96.31 87 GLU A C 1
ATOM 673 O O . GLU A 1 87 ? -8.82 -3.033 4.066 1 96.31 87 GLU A O 1
ATOM 678 N N . SER A 1 88 ? -7.457 -2.791 5.77 1 96.12 88 SER A N 1
ATOM 679 C CA . SER A 1 88 ? -7.992 -3.908 6.539 1 96.12 88 SER A CA 1
ATOM 680 C C . SER A 1 88 ? -7.723 -3.732 8.031 1 96.12 88 SER A C 1
ATOM 682 O O . SER A 1 88 ? -6.973 -2.84 8.43 1 96.12 88 SER A O 1
ATOM 684 N N . GLY A 1 89 ? -8.477 -4.551 8.781 1 95.12 89 GLY A N 1
ATOM 685 C CA . GLY A 1 89 ? -7.922 -4.727 10.109 1 95.12 89 GLY A CA 1
ATOM 686 C C . GLY A 1 89 ? -6.52 -5.305 10.102 1 95.12 89 GLY A C 1
ATOM 687 O O . GLY A 1 89 ? -6.055 -5.797 9.07 1 95.12 89 GLY A O 1
ATOM 688 N N . CYS A 1 90 ? -5.883 -5.164 11.258 1 96.25 90 CYS A N 1
ATOM 689 C CA . CYS A 1 90 ? -4.543 -5.734 11.352 1 96.25 90 CYS A CA 1
ATOM 690 C C . CYS A 1 90 ? -4.598 -7.184 11.82 1 96.25 90 CYS A C 1
ATOM 692 O O . CYS A 1 90 ? -5.32 -7.508 12.766 1 96.25 90 CYS A O 1
ATOM 694 N N . LEU A 1 91 ? -3.814 -8.023 11.109 1 96.12 91 LEU A N 1
ATOM 695 C CA . LEU A 1 91 ? -3.559 -9.344 11.672 1 96.12 91 LEU A CA 1
ATOM 696 C C . LEU A 1 91 ? -2.639 -9.258 12.883 1 96.12 91 LEU A C 1
ATOM 698 O O . LEU A 1 91 ? -2.115 -8.18 13.188 1 96.12 91 LEU A O 1
ATOM 702 N N . ALA A 1 92 ? -2.543 -10.398 13.555 1 94.06 92 ALA A N 1
ATOM 703 C CA . ALA A 1 92 ? -1.774 -10.391 14.797 1 94.06 92 ALA A CA 1
ATOM 704 C C . ALA A 1 92 ? -0.277 -10.297 14.516 1 94.06 92 ALA A C 1
ATOM 706 O O . ALA A 1 92 ? 0.486 -9.789 15.344 1 94.06 92 ALA A O 1
ATOM 707 N N . SER A 1 93 ? 0.165 -10.828 13.453 1 94.56 93 SER A N 1
ATOM 708 C CA . SER A 1 93 ? 1.557 -10.805 13.016 1 94.56 93 SER A CA 1
ATOM 709 C C . SER A 1 93 ? 1.654 -10.758 11.492 1 94.56 93 SER A C 1
ATOM 711 O O . SER A 1 93 ? 0.637 -10.672 10.805 1 94.56 93 SER A O 1
ATOM 713 N N . LYS A 1 94 ? 2.836 -10.672 10.984 1 95.88 94 LYS A N 1
ATOM 714 C CA . LYS A 1 94 ? 3.08 -10.609 9.547 1 95.88 94 LYS A CA 1
ATOM 715 C C . LYS A 1 94 ? 2.389 -11.758 8.82 1 95.88 94 LYS A C 1
ATOM 717 O O . LYS A 1 94 ? 2.234 -12.844 9.375 1 95.88 94 LYS A O 1
ATOM 722 N N . VAL A 1 95 ? 1.965 -11.484 7.668 1 98 95 VAL A N 1
ATOM 723 C CA . VAL A 1 95 ? 1.391 -12.539 6.836 1 98 95 VAL A CA 1
ATOM 724 C C . VAL A 1 95 ? 2.459 -13.578 6.512 1 98 95 VAL A C 1
ATOM 726 O O . VAL A 1 95 ? 3.547 -13.234 6.039 1 98 95 VAL A O 1
ATOM 729 N N . CYS A 1 96 ? 2.164 -14.805 6.734 1 98.19 96 CYS A N 1
ATOM 730 C CA . CYS A 1 96 ? 3.156 -15.836 6.48 1 98.19 96 CYS A CA 1
ATOM 731 C C . CYS A 1 96 ? 2.555 -16.984 5.676 1 98.19 96 CYS A C 1
ATOM 733 O O . CYS A 1 96 ? 3.24 -17.969 5.371 1 98.19 96 CYS A O 1
ATOM 735 N N . LYS A 1 97 ? 1.305 -16.859 5.371 1 98.56 97 LYS A N 1
ATOM 736 C CA . LYS A 1 97 ? 0.621 -17.875 4.559 1 98.56 97 LYS A CA 1
ATOM 737 C C . LYS A 1 97 ? -0.406 -17.219 3.635 1 98.56 97 LYS A C 1
ATOM 739 O O . LYS A 1 97 ? -1.099 -16.281 4.031 1 98.56 97 LYS A O 1
ATOM 744 N N . ILE A 1 98 ? -0.53 -17.828 2.434 1 98.88 98 ILE A N 1
ATOM 745 C CA . ILE A 1 98 ? -1.517 -17.297 1.493 1 98.88 98 ILE A CA 1
ATOM 746 C C . ILE A 1 98 ? -2.236 -18.453 0.805 1 98.88 98 ILE A C 1
ATOM 748 O O . ILE A 1 98 ? -1.701 -19.562 0.719 1 98.88 98 ILE A O 1
ATOM 752 N N . GLU A 1 99 ? -3.396 -18.188 0.356 1 98.94 99 GLU A N 1
ATOM 753 C CA . GLU A 1 99 ? -4.152 -18.984 -0.607 1 98.94 99 GLU A CA 1
ATOM 754 C C . GLU A 1 99 ? -4.625 -18.125 -1.779 1 98.94 99 GLU A C 1
ATOM 756 O O . GLU A 1 99 ? -5.414 -17.203 -1.598 1 98.94 99 GLU A O 1
ATOM 761 N N . LEU A 1 100 ? -4.117 -18.438 -2.938 1 98.94 100 LEU A N 1
ATOM 762 C CA . LEU A 1 100 ? -4.441 -17.734 -4.176 1 98.94 100 LEU A CA 1
ATOM 763 C C . LEU A 1 100 ? -5.262 -18.625 -5.102 1 98.94 100 LEU A C 1
ATOM 765 O O . LEU A 1 100 ? -4.93 -19.797 -5.305 1 98.94 100 LEU A O 1
ATOM 769 N N . GLU A 1 101 ? -6.336 -18 -5.594 1 98.94 101 GLU A N 1
ATOM 770 C CA . GLU A 1 101 ? -7.238 -18.797 -6.422 1 98.94 101 GLU A CA 1
ATOM 771 C C . GLU A 1 101 ? -7.891 -17.938 -7.5 1 98.94 101 GLU A C 1
ATOM 773 O O . GLU A 1 101 ? -7.996 -16.719 -7.348 1 98.94 101 GLU A O 1
ATOM 778 N N . HIS A 1 102 ? -8.281 -18.531 -8.578 1 98.94 102 HIS A N 1
ATOM 779 C CA . HIS A 1 102 ? -9.18 -17.844 -9.5 1 98.94 102 HIS A CA 1
ATOM 780 C C . HIS A 1 102 ? -10.414 -18.688 -9.805 1 98.94 102 HIS A C 1
ATOM 782 O O . HIS A 1 102 ? -10.414 -19.906 -9.547 1 98.94 102 HIS A O 1
ATOM 788 N N . ASN A 1 103 ? -11.422 -18.141 -10.445 1 98.81 103 ASN A N 1
ATOM 789 C CA . ASN A 1 103 ? -12.719 -18.797 -10.57 1 98.81 103 ASN A CA 1
ATOM 790 C C . ASN A 1 103 ? -12.859 -19.531 -11.898 1 98.81 103 ASN A C 1
ATOM 792 O O . ASN A 1 103 ? -13.961 -19.922 -12.289 1 98.81 103 ASN A O 1
ATOM 796 N N . ASN A 1 104 ? -11.828 -19.578 -12.672 1 98.69 104 ASN A N 1
ATOM 797 C CA . ASN A 1 104 ? -11.812 -20.25 -13.969 1 98.69 104 ASN A CA 1
ATOM 798 C C . ASN A 1 104 ? -12.75 -19.562 -14.961 1 98.69 104 ASN A C 1
ATOM 800 O O . ASN A 1 104 ? -13.258 -20.188 -15.883 1 98.69 104 ASN A O 1
ATOM 804 N N . GLY A 1 105 ? -12.953 -18.328 -14.711 1 98.06 105 GLY A N 1
ATOM 805 C CA . GLY A 1 105 ? -13.859 -17.594 -15.578 1 98.06 105 GLY A CA 1
ATOM 806 C C . GLY A 1 105 ? -13.203 -17.078 -16.844 1 98.06 105 GLY A C 1
ATOM 807 O O . GLY A 1 105 ? -11.977 -17.078 -16.953 1 98.06 105 GLY A O 1
ATOM 808 N N . PHE A 1 106 ? -14.055 -16.594 -17.891 1 96.38 106 PHE A N 1
ATOM 809 C CA . PHE A 1 106 ? -13.633 -15.992 -19.156 1 96.38 106 PHE A CA 1
ATOM 810 C C . PHE A 1 106 ? -12.836 -17 -19.984 1 96.38 106 PHE A C 1
ATOM 812 O O . PHE A 1 106 ? -12.531 -18.094 -19.531 1 96.38 106 PHE A O 1
ATOM 819 N N . PRO A 1 107 ? -12.586 -16.719 -21.234 1 96.56 107 PRO A N 1
ATOM 820 C CA . PRO A 1 107 ? -11.867 -17.641 -22.094 1 96.56 107 PRO A CA 1
ATOM 821 C C . PRO A 1 107 ? -10.391 -17.781 -21.734 1 96.56 107 PRO A C 1
ATOM 823 O O . PRO A 1 107 ? -9.75 -16.797 -21.359 1 96.56 107 PRO A O 1
ATOM 826 N N . GLN A 1 108 ? -9.828 -19.047 -21.844 1 96.62 108 GLN A N 1
ATOM 827 C CA . GLN A 1 108 ? -8.422 -19.359 -21.578 1 96.62 108 GLN A CA 1
ATOM 828 C C . GLN A 1 108 ? -8.008 -18.875 -20.188 1 96.62 108 GLN A C 1
ATOM 830 O O . GLN A 1 108 ? -7.082 -18.062 -20.062 1 96.62 108 GLN A O 1
ATOM 835 N N . PRO A 1 109 ? -8.656 -19.453 -19.203 1 98.38 109 PRO A N 1
ATOM 836 C CA . PRO A 1 109 ? -8.516 -18.875 -17.875 1 98.38 109 PRO A CA 1
ATOM 837 C C . PRO A 1 109 ? -7.223 -19.297 -17.172 1 98.38 109 PRO A C 1
ATOM 839 O O . PRO A 1 109 ? -6.934 -18.828 -16.062 1 98.38 109 PRO A O 1
ATOM 842 N N . GLY A 1 110 ? -6.414 -20.219 -17.766 1 98.75 110 GLY A N 1
ATOM 843 C CA . GLY A 1 110 ? -5.164 -20.594 -17.125 1 98.75 110 GLY A CA 1
ATOM 844 C C . GLY A 1 110 ? -4.312 -19.391 -16.75 1 98.75 110 GLY A C 1
ATOM 845 O O . GLY A 1 110 ? -4.324 -18.375 -17.453 1 98.75 110 GLY A O 1
ATOM 846 N N . TRP A 1 111 ? -3.58 -19.562 -15.766 1 98.94 111 TRP A N 1
ATOM 847 C CA . TRP A 1 111 ? -2.789 -18.453 -15.234 1 98.94 111 TRP A CA 1
ATOM 848 C C . TRP A 1 111 ? -1.47 -18.953 -14.656 1 98.94 111 TRP A C 1
ATOM 850 O O . TRP A 1 111 ? -1.461 -19.828 -13.773 1 98.94 111 TRP A O 1
ATOM 860 N N . TYR A 1 112 ? -0.426 -18.469 -15.188 1 98.94 112 TYR A N 1
ATOM 861 C CA . TYR A 1 112 ? 0.864 -18.812 -14.602 1 98.94 112 TYR A CA 1
ATOM 862 C C . TYR A 1 112 ? 1.329 -17.719 -13.633 1 98.94 112 TYR A C 1
ATOM 864 O O . TYR A 1 112 ? 1.583 -16.594 -14.039 1 98.94 112 TYR A O 1
ATOM 872 N N . VAL A 1 113 ? 1.47 -18.141 -12.391 1 98.94 113 VAL A N 1
ATOM 873 C CA . VAL A 1 113 ? 1.887 -17.203 -11.359 1 98.94 113 VAL A CA 1
ATOM 874 C C . VAL A 1 113 ? 3.348 -17.453 -10.992 1 98.94 113 VAL A C 1
ATOM 876 O O . VAL A 1 113 ? 3.715 -18.547 -10.586 1 98.94 113 VAL A O 1
ATOM 879 N N . SER A 1 114 ? 4.133 -16.422 -11.125 1 98.5 114 SER A N 1
ATOM 880 C CA . SER A 1 114 ? 5.527 -16.531 -10.711 1 98.5 114 SER A CA 1
ATOM 881 C C . SER A 1 114 ? 5.664 -16.344 -9.203 1 98.5 114 SER A C 1
ATOM 883 O O . SER A 1 114 ? 6.066 -17.281 -8.492 1 98.5 114 SER A O 1
ATOM 885 N N . TYR A 1 115 ? 5.258 -15.234 -8.727 1 98.19 115 TYR A N 1
ATOM 886 C CA . TYR A 1 115 ? 5.309 -15.008 -7.289 1 98.19 115 TYR A CA 1
ATOM 887 C C . TYR A 1 115 ? 4.258 -13.992 -6.859 1 98.19 115 TYR A C 1
ATOM 889 O O . TYR A 1 115 ? 3.65 -13.32 -7.699 1 98.19 115 TYR A O 1
ATOM 897 N N . LEU A 1 116 ? 4.039 -13.93 -5.578 1 98.25 116 LEU A N 1
ATOM 898 C CA . LEU A 1 116 ? 3.162 -12.977 -4.902 1 98.25 116 LEU A CA 1
ATOM 899 C C . LEU A 1 116 ? 3.842 -12.383 -3.672 1 98.25 116 LEU A C 1
ATOM 901 O O . LEU A 1 116 ? 4.418 -13.117 -2.867 1 98.25 116 LEU A O 1
ATOM 905 N N . GLN A 1 117 ? 3.818 -11.117 -3.578 1 98.06 117 GLN A N 1
ATOM 906 C CA . GLN A 1 117 ? 4.363 -10.414 -2.424 1 98.06 117 GLN A CA 1
ATOM 907 C C . GLN A 1 117 ? 3.262 -9.711 -1.632 1 98.06 117 GLN A C 1
ATOM 909 O O . GLN A 1 117 ? 2.367 -9.102 -2.215 1 98.06 117 GLN A O 1
ATOM 914 N N . VAL A 1 118 ? 3.377 -9.836 -0.324 1 98.62 118 VAL A N 1
ATOM 915 C CA . VAL A 1 118 ? 2.449 -9.164 0.583 1 98.62 118 VAL A CA 1
ATOM 916 C C . VAL A 1 118 ? 3.219 -8.242 1.521 1 98.62 118 VAL A C 1
ATOM 918 O O . VAL A 1 118 ? 4.109 -8.68 2.248 1 98.62 118 VAL A O 1
ATOM 921 N N . ALA A 1 119 ? 2.932 -7.012 1.447 1 98.56 119 ALA A N 1
ATOM 922 C CA . ALA A 1 119 ? 3.408 -6.07 2.455 1 98.56 119 ALA A CA 1
ATOM 923 C C . ALA A 1 119 ? 2.252 -5.539 3.301 1 98.56 119 ALA A C 1
ATOM 925 O O . ALA A 1 119 ? 1.172 -5.258 2.779 1 98.56 119 ALA A O 1
ATOM 926 N N . THR A 1 120 ? 2.473 -5.477 4.59 1 98.38 120 THR A N 1
ATOM 927 C CA . THR A 1 120 ? 1.52 -4.875 5.516 1 98.38 120 THR A CA 1
ATOM 928 C C . THR A 1 120 ? 2.088 -3.59 6.113 1 98.38 120 THR A C 1
ATOM 930 O O . THR A 1 120 ? 3.189 -3.592 6.664 1 98.38 120 THR A O 1
ATOM 933 N N . VAL A 1 121 ? 1.423 -2.566 5.945 1 97.94 121 VAL A N 1
ATOM 934 C CA . VAL A 1 121 ? 1.763 -1.315 6.613 1 97.94 121 VAL A CA 1
ATOM 935 C C . VAL A 1 121 ? 0.968 -1.191 7.914 1 97.94 121 VAL A C 1
ATOM 937 O O . VAL A 1 121 ? -0.254 -1.027 7.887 1 97.94 121 VAL A O 1
ATOM 940 N N . TRP A 1 122 ? 1.666 -1.257 8.961 1 96.19 122 TRP A N 1
ATOM 941 C CA . TRP A 1 122 ? 1.11 -1.13 10.305 1 96.19 122 TRP A CA 1
ATOM 942 C C . TRP A 1 122 ? 1.17 0.317 10.789 1 96.19 122 TRP A C 1
ATOM 944 O O . TRP A 1 122 ? 1.737 1.178 10.109 1 96.19 122 TRP A O 1
ATOM 954 N N . PRO A 1 123 ? 0.566 0.565 11.914 1 93.12 123 PRO A N 1
ATOM 955 C CA . PRO A 1 123 ? 0.631 1.94 12.422 1 93.12 123 PRO A CA 1
ATOM 956 C C . PRO A 1 123 ? 2.064 2.424 12.625 1 93.12 123 PRO A C 1
ATOM 958 O O . PRO A 1 123 ? 2.363 3.6 12.398 1 93.12 123 PRO A O 1
ATOM 961 N N . ASN A 1 124 ? 2.98 1.527 12.938 1 89.75 124 ASN A N 1
ATOM 962 C CA . ASN A 1 124 ? 4.305 2.016 13.312 1 89.75 124 ASN A CA 1
ATOM 963 C C . ASN A 1 124 ? 5.406 1.279 12.562 1 89.75 124 ASN A C 1
ATOM 965 O O . ASN A 1 124 ? 6.59 1.566 12.742 1 89.75 124 ASN A O 1
ATOM 969 N N . ASN A 1 125 ? 5.082 0.353 11.805 1 93.56 125 ASN A N 1
ATOM 970 C CA . ASN A 1 125 ? 6.074 -0.403 11.055 1 93.56 125 ASN A CA 1
ATOM 971 C C . ASN A 1 125 ? 5.461 -1.046 9.812 1 93.56 125 ASN A C 1
ATOM 973 O O . ASN A 1 125 ? 4.285 -0.824 9.508 1 93.56 125 ASN A O 1
ATOM 977 N N . CYS A 1 126 ? 6.258 -1.666 9.023 1 97.12 126 CYS A N 1
ATOM 978 C CA . CYS A 1 126 ? 5.793 -2.439 7.875 1 97.12 126 CYS A CA 1
ATOM 979 C C . CYS A 1 126 ? 6.531 -3.77 7.781 1 97.12 126 CYS A C 1
ATOM 981 O O . CYS A 1 126 ? 7.66 -3.895 8.258 1 97.12 126 CYS A O 1
ATOM 983 N N . THR A 1 127 ? 5.906 -4.77 7.324 1 97.31 127 THR A N 1
ATOM 984 C CA . THR A 1 127 ? 6.473 -6.086 7.051 1 97.31 127 THR A CA 1
ATOM 985 C C . THR A 1 127 ? 6.199 -6.504 5.609 1 97.31 127 THR A C 1
ATOM 987 O O . THR A 1 127 ? 5.27 -6.004 4.977 1 97.31 127 THR A O 1
ATOM 990 N N . GLN A 1 128 ? 7.008 -7.387 5.164 1 97.19 128 GLN A N 1
ATOM 991 C CA . GLN A 1 128 ? 6.875 -7.863 3.793 1 97.19 128 GLN A CA 1
ATOM 992 C C . GLN A 1 128 ? 7.27 -9.336 3.682 1 97.19 128 GLN A C 1
ATOM 994 O O . GLN A 1 128 ? 8.242 -9.766 4.297 1 97.19 128 GLN A O 1
ATOM 999 N N . THR A 1 129 ? 6.512 -10.102 2.975 1 97.38 129 THR A N 1
ATOM 1000 C CA . THR A 1 129 ? 6.785 -11.508 2.689 1 97.38 129 THR A CA 1
ATOM 1001 C C . THR A 1 129 ? 6.605 -11.805 1.204 1 97.38 129 THR A C 1
ATOM 1003 O O . THR A 1 129 ? 5.648 -11.336 0.584 1 97.38 129 THR A O 1
ATOM 1006 N N . THR A 1 130 ? 7.523 -12.555 0.659 1 97.12 130 THR A N 1
ATOM 1007 C CA . THR A 1 130 ? 7.398 -13.016 -0.721 1 97.12 130 THR A CA 1
ATOM 1008 C C . THR A 1 130 ? 7.07 -14.5 -0.768 1 97.12 130 THR A C 1
ATOM 1010 O O . THR A 1 130 ? 7.703 -15.305 -0.082 1 97.12 130 THR A O 1
ATOM 1013 N N . PHE A 1 131 ? 6.102 -14.852 -1.536 1 97.94 131 PHE A N 1
ATOM 1014 C CA . PHE A 1 131 ? 5.684 -16.234 -1.753 1 97.94 131 PHE A CA 1
ATOM 1015 C C . PHE A 1 131 ? 5.992 -16.672 -3.178 1 97.94 131 PHE A C 1
ATOM 1017 O O . PHE A 1 131 ? 5.312 -16.266 -4.121 1 97.94 131 PHE A O 1
ATOM 1024 N N . GLN A 1 132 ? 6.961 -17.531 -3.279 1 97.81 132 GLN A N 1
ATOM 1025 C CA . GLN A 1 132 ? 7.285 -18.094 -4.586 1 97.81 132 GLN A CA 1
ATOM 1026 C C . GLN A 1 132 ? 6.277 -19.172 -4.984 1 97.81 132 GLN A C 1
ATOM 1028 O O . GLN A 1 132 ? 6.043 -20.125 -4.23 1 97.81 132 GLN A O 1
ATOM 1033 N N . THR A 1 133 ? 5.68 -19.016 -6.129 1 97.94 133 THR A N 1
ATOM 1034 C CA . THR A 1 133 ? 4.664 -19.953 -6.582 1 97.94 133 THR A CA 1
ATOM 1035 C C . THR A 1 133 ? 5.152 -20.734 -7.801 1 97.94 133 THR A C 1
ATOM 1037 O O . THR A 1 133 ? 5.211 -21.969 -7.777 1 97.94 133 THR A O 1
ATOM 1040 N N . ASP A 1 134 ? 5.57 -20.078 -8.883 1 98.25 134 ASP A N 1
ATOM 1041 C CA . ASP A 1 134 ? 6.105 -20.656 -10.117 1 98.25 134 ASP A CA 1
ATOM 1042 C C . ASP A 1 134 ? 5.273 -21.844 -10.57 1 98.25 134 ASP A C 1
ATOM 1044 O O . ASP A 1 134 ? 5.812 -22.938 -10.797 1 98.25 134 ASP A O 1
ATOM 1048 N N . GLN A 1 135 ? 4.027 -21.594 -10.812 1 98.62 135 GLN A N 1
ATOM 1049 C CA . GLN A 1 135 ? 3.184 -22.688 -11.289 1 98.62 135 GLN A CA 1
ATOM 1050 C C . GLN A 1 135 ? 1.937 -22.156 -11.984 1 98.62 135 GLN A C 1
ATOM 1052 O O . GLN A 1 135 ? 1.607 -20.969 -11.859 1 98.62 135 GLN A O 1
ATOM 1057 N N . TRP A 1 136 ? 1.288 -23.031 -12.703 1 98.88 136 TRP A N 1
ATOM 1058 C CA . TRP A 1 136 ? -0.006 -22.766 -13.328 1 98.88 136 TRP A CA 1
ATOM 1059 C C . TRP A 1 136 ? -1.138 -22.938 -12.32 1 98.88 136 TRP A C 1
ATOM 1061 O O . TRP A 1 136 ? -1.123 -23.859 -11.508 1 98.88 136 TRP A O 1
ATOM 1071 N N . LEU A 1 137 ? -2.043 -22.078 -12.344 1 98.94 137 LEU A N 1
ATOM 1072 C CA . LEU A 1 137 ? -3.398 -22.312 -11.859 1 98.94 137 LEU A CA 1
ATOM 1073 C C . LEU A 1 137 ? -4.355 -22.578 -13.016 1 98.94 137 LEU A C 1
ATOM 1075 O O . LEU A 1 137 ? -4.836 -21.641 -13.656 1 98.94 137 LEU A O 1
ATOM 1079 N N . ALA A 1 138 ? -4.59 -23.828 -13.227 1 98.88 138 ALA A N 1
ATOM 1080 C CA . ALA A 1 138 ? -5.336 -24.25 -14.414 1 98.88 138 ALA A CA 1
ATOM 1081 C C . ALA A 1 138 ? -5.793 -25.703 -14.289 1 98.88 138 ALA A C 1
ATOM 1083 O O . ALA A 1 138 ? -5.176 -26.5 -13.578 1 98.88 138 ALA A O 1
ATOM 1084 N N . LYS A 1 139 ? -6.816 -25.969 -15.039 1 98.44 139 LYS A N 1
ATOM 1085 C CA . LYS A 1 139 ? -7.316 -27.344 -15.047 1 98.44 139 LYS A CA 1
ATOM 1086 C C . LYS A 1 139 ? -6.59 -28.188 -16.094 1 98.44 139 LYS A C 1
ATOM 1088 O O . LYS A 1 139 ? -6.609 -29.406 -16.031 1 98.44 139 LYS A O 1
ATOM 1093 N N . ASP A 1 140 ? -5.922 -27.547 -17.062 1 98.06 140 ASP A N 1
ATOM 1094 C CA . ASP A 1 140 ? -5.34 -28.25 -18.203 1 98.06 140 ASP A CA 1
ATOM 1095 C C . ASP A 1 140 ? -3.816 -28.156 -18.188 1 98.06 140 ASP A C 1
ATOM 1097 O O . ASP A 1 140 ? -3.156 -28.562 -19.141 1 98.06 140 ASP A O 1
ATOM 1101 N N . GLU A 1 141 ? -3.256 -27.547 -17.266 1 98.06 141 GLU A N 1
ATOM 1102 C CA . GLU A 1 141 ? -1.814 -27.484 -17.047 1 98.06 141 GLU A CA 1
ATOM 1103 C C . GLU A 1 141 ? -1.453 -27.953 -15.641 1 98.06 141 GLU A C 1
ATOM 1105 O O . GLU A 1 141 ? -2.158 -27.641 -14.68 1 98.06 141 GLU A O 1
ATOM 1110 N N . TYR A 1 142 ? -0.276 -28.688 -15.555 1 97.25 142 TYR A N 1
ATOM 1111 C CA . TYR A 1 142 ? 0.179 -29.125 -14.242 1 97.25 142 TYR A CA 1
ATOM 1112 C C . TYR A 1 142 ? 0.327 -27.953 -13.289 1 97.25 142 TYR A C 1
ATOM 1114 O O . TYR A 1 142 ? 0.846 -26.891 -13.672 1 97.25 142 TYR A O 1
ATOM 1122 N N . PRO A 1 143 ? -0.146 -28 -11.961 1 98.44 143 PRO A N 1
ATOM 1123 C CA . PRO A 1 143 ? -0.573 -29.203 -11.25 1 98.44 143 PRO A CA 1
ATOM 1124 C C . PRO A 1 143 ? -2.084 -29.422 -11.312 1 98.44 143 PRO A C 1
ATOM 1126 O O . PRO A 1 143 ? -2.66 -30.016 -10.398 1 98.44 143 PRO A O 1
ATOM 1129 N N . TYR A 1 144 ? -2.766 -28.828 -12.242 1 98.56 144 TYR A N 1
ATOM 1130 C CA . TYR A 1 144 ? -4.176 -29.031 -12.562 1 98.56 144 TYR A CA 1
ATOM 1131 C C . TYR A 1 144 ? -5.07 -28.531 -11.438 1 98.56 144 TYR A C 1
ATOM 1133 O O . TYR A 1 144 ? -6.02 -29.219 -11.039 1 98.56 144 TYR A O 1
ATOM 1141 N N . SER A 1 145 ? -4.711 -27.516 -10.812 1 98.88 145 SER A N 1
ATOM 1142 C CA . SER A 1 145 ? -5.457 -26.875 -9.734 1 98.88 145 SER A CA 1
ATOM 1143 C C . SER A 1 145 ? -5.688 -25.391 -10.023 1 98.88 145 SER A C 1
ATOM 1145 O O . SER A 1 145 ? -4.832 -24.719 -10.609 1 98.88 145 SER A O 1
ATOM 1147 N N . LEU A 1 146 ? -6.793 -24.906 -9.539 1 98.94 146 LEU A N 1
ATOM 1148 C CA . LEU A 1 146 ? -7.125 -23.5 -9.719 1 98.94 146 LEU A CA 1
ATOM 1149 C C . LEU A 1 146 ? -6.648 -22.672 -8.531 1 98.94 146 LEU A C 1
ATOM 1151 O O . LEU A 1 146 ? -6.863 -21.453 -8.492 1 98.94 146 LEU A O 1
ATOM 1155 N N . SER A 1 147 ? -6.016 -23.328 -7.586 1 98.88 147 SER A N 1
ATOM 1156 C CA . SER A 1 147 ? -5.586 -22.672 -6.352 1 98.88 147 SER A CA 1
ATOM 1157 C C . SER A 1 147 ? -4.168 -23.094 -5.973 1 98.88 147 SER A C 1
ATOM 1159 O O . SER A 1 147 ? -3.691 -24.141 -6.398 1 98.88 147 SER A O 1
ATOM 1161 N N . VAL A 1 148 ? -3.477 -22.25 -5.27 1 98.88 148 VAL A N 1
ATOM 1162 C CA . VAL A 1 148 ? -2.176 -22.578 -4.691 1 98.88 148 VAL A CA 1
ATOM 1163 C C . VAL A 1 148 ? -2.09 -22.016 -3.273 1 98.88 148 VAL A C 1
ATOM 1165 O O . VAL A 1 148 ? -2.576 -20.906 -3.004 1 98.88 148 VAL A O 1
ATOM 1168 N N . THR A 1 149 ? -1.59 -22.797 -2.373 1 98.75 149 THR A N 1
ATOM 1169 C CA . THR A 1 149 ? -1.307 -22.391 -1 1 98.75 149 THR A CA 1
ATOM 1170 C C . THR A 1 149 ? 0.197 -22.359 -0.741 1 98.75 149 THR A C 1
ATOM 1172 O O . THR A 1 149 ? 0.912 -23.297 -1.132 1 98.75 149 THR A O 1
ATOM 1175 N N . LYS A 1 150 ? 0.711 -21.297 -0.251 1 98.44 150 LYS A N 1
ATOM 1176 C CA . LYS A 1 150 ? 2.086 -21.188 0.228 1 98.44 150 LYS A CA 1
ATOM 1177 C C . LYS A 1 150 ? 2.127 -20.844 1.714 1 98.44 150 LYS A C 1
ATOM 1179 O O . LYS A 1 150 ? 1.551 -19.844 2.139 1 98.44 150 LYS A O 1
ATOM 1184 N N . ASP A 1 151 ? 2.799 -21.688 2.512 1 97.75 151 ASP A N 1
ATOM 1185 C CA . ASP A 1 151 ? 2.838 -21.547 3.965 1 97.75 151 ASP A CA 1
ATOM 1186 C C . ASP A 1 151 ? 4.273 -21.406 4.465 1 97.75 151 ASP A C 1
ATOM 1188 O O . ASP A 1 151 ? 5.043 -22.375 4.434 1 97.75 151 ASP A O 1
ATOM 1192 N N . LEU A 1 152 ? 4.605 -20.25 4.973 1 97.38 152 LEU A N 1
ATOM 1193 C CA . LEU A 1 152 ? 5.949 -19.969 5.465 1 97.38 152 LEU A CA 1
ATOM 1194 C C . LEU A 1 152 ? 5.941 -19.734 6.973 1 97.38 152 LEU A C 1
ATOM 1196 O O . LEU A 1 152 ? 6.906 -19.203 7.527 1 97.38 152 LEU A O 1
ATOM 1200 N N . CYS A 1 153 ? 4.879 -20 7.641 1 95.88 153 CYS A N 1
ATOM 1201 C CA . CYS A 1 153 ? 4.727 -19.656 9.055 1 95.88 153 CYS A CA 1
ATOM 1202 C C . CYS A 1 153 ? 5.727 -20.422 9.906 1 95.88 153 CYS A C 1
ATOM 1204 O O . CYS A 1 153 ? 6.164 -19.938 10.945 1 95.88 153 CYS A O 1
ATOM 1206 N N . SER A 1 154 ? 6.004 -21.547 9.711 1 87.25 154 SER A N 1
ATOM 1207 C CA . SER A 1 154 ? 6.922 -22.344 10.523 1 87.25 154 SER A CA 1
ATOM 1208 C C . SER A 1 154 ? 8.367 -22.141 10.086 1 87.25 154 SER A C 1
ATOM 1210 O O . SER A 1 154 ? 9.297 -22.625 10.742 1 87.25 154 SER A O 1
ATOM 1212 N N . SER A 1 155 ? 8.445 -21.422 9.023 1 69.94 155 SER A N 1
ATOM 1213 C CA . SER A 1 155 ? 9.805 -21.297 8.516 1 69.94 155 SER A CA 1
ATOM 1214 C C . SER A 1 155 ? 10.586 -20.234 9.289 1 69.94 155 SER A C 1
ATOM 1216 O O . SER A 1 155 ? 10.023 -19.219 9.703 1 69.94 155 SER A O 1
ATOM 1218 N N . SER A 1 156 ? 11.664 -20.469 10.047 1 55.34 156 SER A N 1
ATOM 1219 C CA . SER A 1 156 ? 12.578 -19.562 10.734 1 55.34 156 SER A CA 1
ATOM 1220 C C . SER A 1 156 ? 12.742 -18.25 9.961 1 55.34 156 SER A C 1
ATOM 1222 O O . SER A 1 156 ? 13.227 -17.25 10.516 1 55.34 156 SER A O 1
ATOM 1224 N N . GLN A 1 157 ? 12.391 -18.234 8.859 1 49.19 157 GLN A N 1
ATOM 1225 C CA . GLN A 1 157 ? 12.68 -17.078 8.031 1 49.19 157 GLN A CA 1
ATOM 1226 C C . GLN A 1 157 ? 11.789 -15.898 8.414 1 49.19 157 GLN A C 1
ATOM 1228 O O . GLN A 1 157 ? 12.172 -14.734 8.227 1 49.19 157 GLN A O 1
ATOM 1233 N N . LEU A 1 158 ? 10.633 -16.094 8.992 1 53.09 158 LEU A N 1
ATOM 1234 C CA . LEU A 1 158 ? 9.664 -15.008 9.047 1 53.09 158 LEU A CA 1
ATOM 1235 C C . LEU A 1 158 ? 9.445 -14.555 10.492 1 53.09 158 LEU A C 1
ATOM 1237 O O . LEU A 1 158 ? 8.641 -13.656 10.75 1 53.09 158 LEU A O 1
ATOM 1241 N N . ASN A 1 159 ? 10.094 -15.008 11.57 1 44.84 159 ASN A N 1
ATOM 1242 C CA . ASN A 1 159 ? 9.68 -14.789 12.953 1 44.84 159 ASN A CA 1
ATOM 1243 C C . ASN A 1 159 ? 9.875 -13.336 13.375 1 44.84 159 ASN A C 1
ATOM 1245 O O . ASN A 1 159 ? 10.797 -13.023 14.141 1 44.84 159 ASN A O 1
ATOM 1249 N N . PHE A 1 160 ? 9.82 -12.461 12.508 1 43.41 160 PHE A N 1
ATOM 1250 C CA . PHE A 1 160 ? 9.914 -11.133 13.086 1 43.41 160 PHE A CA 1
ATOM 1251 C C . PHE A 1 160 ? 8.531 -10.633 13.516 1 43.41 160 PHE A C 1
ATOM 1253 O O . PHE A 1 160 ? 7.605 -10.594 12.711 1 43.41 160 PHE A O 1
ATOM 1260 N N . ASN A 1 161 ? 8.203 -10.719 14.844 1 44.5 161 ASN A N 1
ATOM 1261 C CA . ASN A 1 161 ? 7.004 -10.078 15.375 1 44.5 161 ASN A CA 1
ATOM 1262 C C . ASN A 1 161 ? 7.219 -8.586 15.602 1 44.5 161 ASN A C 1
ATOM 1264 O O . ASN A 1 161 ? 7.918 -8.188 16.531 1 44.5 161 ASN A O 1
ATOM 1268 N N . PRO A 1 162 ? 6.91 -7.781 14.695 1 39.84 162 PRO A N 1
ATOM 1269 C CA . PRO A 1 162 ? 7.223 -6.367 14.922 1 39.84 162 PRO A CA 1
ATOM 1270 C C . PRO A 1 162 ? 6.441 -5.77 16.094 1 39.84 162 PRO A C 1
ATOM 1272 O O . PRO A 1 162 ? 6.805 -4.707 16.594 1 39.84 162 PRO A O 1
ATOM 1275 N N . ARG A 1 163 ? 5.223 -6.285 16.406 1 40.56 163 ARG A N 1
ATOM 1276 C CA . ARG A 1 163 ? 4.535 -5.652 17.531 1 40.56 163 ARG A CA 1
ATOM 1277 C C . ARG A 1 163 ? 5.312 -5.852 18.828 1 40.56 163 ARG A C 1
ATOM 1279 O O . ARG A 1 163 ? 4.891 -5.383 19.891 1 40.56 163 ARG A O 1
ATOM 1286 N N . ALA A 1 164 ? 6.391 -6.777 18.875 1 36.59 164 ALA A N 1
ATOM 1287 C CA . ALA A 1 164 ? 7.051 -7.055 20.141 1 36.59 164 ALA A CA 1
ATOM 1288 C C . ALA A 1 164 ? 7.855 -5.852 20.609 1 36.59 164 ALA A C 1
ATOM 1290 O O . ALA A 1 164 ? 8.453 -5.879 21.688 1 36.59 164 ALA A O 1
ATOM 1291 N N . ASN A 1 165 ? 8.141 -4.957 19.797 1 33.72 165 ASN A N 1
ATOM 1292 C CA . ASN A 1 165 ? 9.016 -3.941 20.359 1 33.72 165 ASN A CA 1
ATOM 1293 C C . ASN A 1 165 ? 8.32 -3.158 21.469 1 33.72 165 ASN A C 1
ATOM 1295 O O . ASN A 1 165 ? 8.844 -2.156 21.953 1 33.72 165 ASN A O 1
ATOM 1299 N N . ASP A 1 166 ? 7.082 -3.484 21.797 1 33.06 166 ASP A N 1
ATOM 1300 C CA . ASP A 1 166 ? 6.59 -2.768 22.969 1 33.06 166 ASP A CA 1
ATOM 1301 C C . ASP A 1 166 ? 7.293 -3.238 24.25 1 33.06 166 ASP A C 1
ATOM 1303 O O . ASP A 1 166 ? 6.809 -3.006 25.359 1 33.06 166 ASP A O 1
ATOM 1307 N N . SER A 1 167 ? 8.133 -4.23 24.219 1 32.09 167 SER A N 1
ATOM 1308 C CA . SER A 1 167 ? 8.711 -4.465 25.531 1 32.09 167 SER A CA 1
ATOM 1309 C C . SER A 1 167 ? 9.438 -3.229 26.047 1 32.09 167 SER A C 1
ATOM 1311 O O . SER A 1 167 ? 10.414 -2.781 25.438 1 32.09 167 SER A O 1
ATOM 1313 N N . LEU A 1 168 ? 8.812 -2.258 26.688 1 31.41 168 LEU A N 1
ATOM 1314 C CA . LEU A 1 168 ? 9.273 -1.201 27.578 1 31.41 168 LEU A CA 1
ATOM 1315 C C . LEU A 1 168 ? 10.461 -1.673 28.406 1 31.41 168 LEU A C 1
ATOM 1317 O O . LEU A 1 168 ? 10.57 -2.857 28.734 1 31.41 168 LEU A O 1
ATOM 1321 N N . LEU A 1 169 ? 11.523 -0.775 28.547 1 32.31 169 LEU A N 1
ATOM 1322 C CA . LEU A 1 169 ? 12.703 -0.554 29.375 1 32.31 169 LEU A CA 1
ATOM 1323 C C . LEU A 1 169 ? 12.383 -0.838 30.844 1 32.31 169 LEU A C 1
ATOM 1325 O O . LEU A 1 169 ? 11.633 -0.093 31.484 1 32.31 169 LEU A O 1
ATOM 1329 N N . ASN A 1 170 ? 12.195 -2.006 31.219 1 32.72 170 ASN A N 1
ATOM 1330 C CA . ASN A 1 170 ? 12.266 -2.266 32.656 1 32.72 170 ASN A CA 1
ATOM 1331 C C . ASN A 1 170 ? 13.586 -1.791 33.25 1 32.72 170 ASN A C 1
ATOM 1333 O O . ASN A 1 170 ? 14.641 -2.369 32.969 1 32.72 170 ASN A O 1
ATOM 1337 N N . LEU A 1 171 ? 13.781 -0.432 33.469 1 31.36 171 LEU A N 1
ATOM 1338 C CA . LEU A 1 171 ? 14.828 0.136 34.281 1 31.36 171 LEU A CA 1
ATOM 1339 C C . LEU A 1 171 ? 14.852 -0.53 35.656 1 31.36 171 LEU A C 1
ATOM 1341 O O . LEU A 1 171 ? 13.797 -0.707 36.281 1 31.36 171 LEU A O 1
ATOM 1345 N N . PRO A 1 172 ? 15.867 -1.309 35.938 1 33.69 172 PRO A N 1
ATOM 1346 C CA . PRO A 1 172 ? 16.016 -1.897 37.25 1 33.69 172 PRO A CA 1
ATOM 1347 C C . PRO A 1 172 ? 15.859 -0.872 38.375 1 33.69 172 PRO A C 1
ATOM 1349 O O . PRO A 1 172 ? 16.203 0.301 38.219 1 33.69 172 PRO A O 1
ATOM 1352 N N . SER A 1 173 ? 14.953 -1 39.219 1 31.31 173 SER A N 1
ATOM 1353 C CA . SER A 1 173 ? 14.828 -0.269 40.469 1 31.31 173 SER A CA 1
ATOM 1354 C C . SER A 1 173 ? 16.125 -0.313 41.281 1 31.31 173 SER A C 1
ATOM 1356 O O . SER A 1 173 ? 16.75 -1.372 41.406 1 31.31 173 SER A O 1
ATOM 1358 N N . LEU A 1 174 ? 16.922 0.723 41.312 1 27.91 174 LEU A N 1
ATOM 1359 C CA . LEU A 1 174 ? 17.984 0.875 42.312 1 27.91 174 LEU A CA 1
ATOM 1360 C C . LEU A 1 174 ? 17.484 0.494 43.688 1 27.91 174 LEU A C 1
ATOM 1362 O O . LEU A 1 174 ? 16.453 1 44.156 1 27.91 174 LEU A O 1
ATOM 1366 N N . ALA A 1 175 ? 18.031 -0.53 44.281 1 22.66 175 ALA A N 1
ATOM 1367 C CA . ALA A 1 175 ? 17.938 -0.792 45.719 1 22.66 175 ALA A CA 1
ATOM 1368 C C . ALA A 1 175 ? 18.641 0.299 46.531 1 22.66 175 ALA A C 1
ATOM 1370 O O . ALA A 1 175 ? 19.625 0.878 46.062 1 22.66 175 ALA A O 1
ATOM 1371 N N . MET B 1 1 ? 50.469 -44.906 -32.625 1 32.41 1 MET B N 1
ATOM 1372 C CA . MET B 1 1 ? 49.781 -44.719 -31.344 1 32.41 1 MET B CA 1
ATOM 1373 C C . MET B 1 1 ? 49.031 -43.406 -31.312 1 32.41 1 MET B C 1
ATOM 1375 O O . MET B 1 1 ? 49.656 -42.344 -31.25 1 32.41 1 MET B O 1
ATOM 1379 N N . VAL B 1 2 ? 47.875 -43.25 -32.062 1 46.91 2 VAL B N 1
ATOM 1380 C CA . VAL B 1 2 ? 47.031 -42.094 -32.25 1 46.91 2 VAL B CA 1
ATOM 1381 C C . VAL B 1 2 ? 46.375 -41.719 -30.922 1 46.91 2 VAL B C 1
ATOM 1383 O O . VAL B 1 2 ? 45.625 -42.531 -30.344 1 46.91 2 VAL B O 1
ATOM 1386 N N . THR B 1 3 ? 47.062 -40.938 -30.094 1 45.22 3 THR B N 1
ATOM 1387 C CA . THR B 1 3 ? 46.5 -40.344 -28.891 1 45.22 3 THR B CA 1
ATOM 1388 C C . THR B 1 3 ? 45.281 -39.5 -29.203 1 45.22 3 THR B C 1
ATOM 1390 O O . THR B 1 3 ? 45.344 -38.531 -29.953 1 45.22 3 THR B O 1
ATOM 1393 N N . LYS B 1 4 ? 44.094 -40.188 -29.328 1 46.31 4 LYS B N 1
ATOM 1394 C CA . LYS B 1 4 ? 42.812 -39.438 -29.375 1 46.31 4 LYS B CA 1
ATOM 1395 C C . LYS B 1 4 ? 42.688 -38.5 -28.188 1 46.31 4 LYS B C 1
ATOM 1397 O O . LYS B 1 4 ? 42.781 -38.938 -27.031 1 46.31 4 LYS B O 1
ATOM 1402 N N . SER B 1 5 ? 43.031 -37.25 -28.359 1 46.41 5 SER B N 1
ATOM 1403 C CA . SER B 1 5 ? 42.719 -36.188 -27.391 1 46.41 5 SER B CA 1
ATOM 1404 C C . SER B 1 5 ? 41.219 -36.094 -27.141 1 46.41 5 SER B C 1
ATOM 1406 O O . SER B 1 5 ? 40.438 -35.938 -28.078 1 46.41 5 SER B O 1
ATOM 1408 N N . ILE B 1 6 ? 40.688 -36.812 -26.141 1 46.38 6 ILE B N 1
ATOM 1409 C CA . ILE B 1 6 ? 39.312 -36.625 -25.672 1 46.38 6 ILE B CA 1
ATOM 1410 C C . ILE B 1 6 ? 39.125 -35.188 -25.234 1 46.38 6 ILE B C 1
ATOM 1412 O O . ILE B 1 6 ? 39.812 -34.688 -24.344 1 46.38 6 ILE B O 1
ATOM 1416 N N . GLN B 1 7 ? 38.75 -34.312 -26.172 1 41.56 7 GLN B N 1
ATOM 1417 C CA . GLN B 1 7 ? 38.281 -33 -25.797 1 41.56 7 GLN B CA 1
ATOM 1418 C C . GLN B 1 7 ? 37.062 -33.094 -24.844 1 41.56 7 GLN B C 1
ATOM 1420 O O . GLN B 1 7 ? 36.062 -33.719 -25.188 1 41.56 7 GLN B O 1
ATOM 1425 N N . SER B 1 8 ? 37.312 -33.156 -23.578 1 44.44 8 SER B N 1
ATOM 1426 C CA . SER B 1 8 ? 36.281 -33 -22.578 1 44.44 8 SER B CA 1
ATOM 1427 C C . SER B 1 8 ? 35.5 -31.703 -22.781 1 44.44 8 SER B C 1
ATOM 1429 O O . SER B 1 8 ? 36.094 -30.609 -22.672 1 44.44 8 SER B O 1
ATOM 1431 N N . THR B 1 9 ? 34.562 -31.703 -23.672 1 47.16 9 THR B N 1
ATOM 1432 C CA . THR B 1 9 ? 33.656 -30.562 -23.719 1 47.16 9 THR B CA 1
ATOM 1433 C C . THR B 1 9 ? 33 -30.328 -22.359 1 47.16 9 THR B C 1
ATOM 1435 O O . THR B 1 9 ? 32.375 -31.234 -21.828 1 47.16 9 THR B O 1
ATOM 1438 N N . CYS B 1 10 ? 33.656 -29.547 -21.5 1 41.66 10 CYS B N 1
ATOM 1439 C CA . CYS B 1 10 ? 32.969 -29.062 -20.297 1 41.66 10 CYS B CA 1
ATOM 1440 C C . CYS B 1 10 ? 31.625 -28.453 -20.641 1 41.66 10 CYS B C 1
ATOM 1442 O O . CYS B 1 10 ? 31.547 -27.469 -21.375 1 41.66 10 CYS B O 1
ATOM 1444 N N . LEU B 1 11 ? 30.594 -29.281 -20.688 1 41.69 11 LEU B N 1
ATOM 1445 C CA . LEU B 1 11 ? 29.25 -28.719 -20.703 1 41.69 11 LEU B CA 1
ATOM 1446 C C . LEU B 1 11 ? 29.062 -27.734 -19.562 1 41.69 11 LEU B C 1
ATOM 1448 O O . LEU B 1 11 ? 29.016 -28.125 -18.391 1 41.69 11 LEU B O 1
ATOM 1452 N N . THR B 1 12 ? 29.594 -26.531 -19.672 1 44.72 12 THR B N 1
ATOM 1453 C CA . THR B 1 12 ? 29.234 -25.484 -18.719 1 44.72 12 THR B CA 1
ATOM 1454 C C . THR B 1 12 ? 27.719 -25.312 -18.672 1 44.72 12 THR B C 1
ATOM 1456 O O . THR B 1 12 ? 27.078 -25.031 -19.688 1 44.72 12 THR B O 1
ATOM 1459 N N . LEU B 1 13 ? 27.047 -26.062 -17.828 1 40.09 13 LEU B N 1
ATOM 1460 C CA . LEU B 1 13 ? 25.672 -25.734 -17.484 1 40.09 13 LEU B CA 1
ATOM 1461 C C . LEU B 1 13 ? 25.562 -24.281 -17.016 1 40.09 13 LEU B C 1
ATOM 1463 O O . LEU B 1 13 ? 26.094 -23.938 -15.953 1 40.09 13 LEU B O 1
ATOM 1467 N N . LEU B 1 14 ? 25.484 -23.375 -17.953 1 38.78 14 LEU B N 1
ATOM 1468 C CA . LEU B 1 14 ? 25.125 -22.016 -17.562 1 38.78 14 LEU B CA 1
ATOM 1469 C C . LEU B 1 14 ? 23.828 -22 -16.75 1 38.78 14 LEU B C 1
ATOM 1471 O O . LEU B 1 14 ? 22.75 -22.281 -17.297 1 38.78 14 LEU B O 1
ATOM 1475 N N . LEU B 1 15 ? 23.859 -22.297 -15.5 1 37.75 15 LEU B N 1
ATOM 1476 C CA . LEU B 1 15 ? 22.703 -21.953 -14.664 1 37.75 15 LEU B CA 1
ATOM 1477 C C . LEU B 1 15 ? 22.328 -20.484 -14.828 1 37.75 15 LEU B C 1
ATOM 1479 O O . LEU B 1 15 ? 23.078 -19.594 -14.422 1 37.75 15 LEU B O 1
ATOM 1483 N N . THR B 1 16 ? 21.656 -20.172 -15.922 1 36.94 16 THR B N 1
ATOM 1484 C CA . THR B 1 16 ? 21.078 -18.828 -15.969 1 36.94 16 THR B CA 1
ATOM 1485 C C . THR B 1 16 ? 20.344 -18.516 -14.672 1 36.94 16 THR B C 1
ATOM 1487 O O . THR B 1 16 ? 19.406 -19.219 -14.289 1 36.94 16 THR B O 1
ATOM 1490 N N . LEU B 1 17 ? 21.016 -18.125 -13.672 1 36.41 17 LEU B N 1
ATOM 1491 C CA . LEU B 1 17 ? 20.266 -17.469 -12.602 1 36.41 17 LEU B CA 1
ATOM 1492 C C . LEU B 1 17 ? 19.234 -16.516 -13.172 1 36.41 17 LEU B C 1
ATOM 1494 O O . LEU B 1 17 ? 19.578 -15.5 -13.781 1 36.41 17 LEU B O 1
ATOM 1498 N N . ALA B 1 18 ? 18.125 -17.062 -13.656 1 37.72 18 ALA B N 1
ATOM 1499 C CA . ALA B 1 18 ? 17.047 -16.125 -13.938 1 37.72 18 ALA B CA 1
ATOM 1500 C C . ALA B 1 18 ? 17 -15.008 -12.891 1 37.72 18 ALA B C 1
ATOM 1502 O O . ALA B 1 18 ? 16.75 -15.266 -11.711 1 37.72 18 ALA B O 1
ATOM 1503 N N . SER B 1 19 ? 17.828 -14 -13.094 1 39.84 19 SER B N 1
ATOM 1504 C CA . SER B 1 19 ? 17.609 -12.805 -12.281 1 39.84 19 SER B CA 1
ATOM 1505 C C . SER B 1 19 ? 16.125 -12.453 -12.203 1 39.84 19 SER B C 1
ATOM 1507 O O . SER B 1 19 ? 15.453 -12.328 -13.234 1 39.84 19 SER B O 1
ATOM 1509 N N . LEU B 1 20 ? 15.336 -13.055 -11.43 1 41.81 20 LEU B N 1
ATOM 1510 C CA . LEU B 1 20 ? 14 -12.5 -11.227 1 41.81 20 LEU B CA 1
ATOM 1511 C C . LEU B 1 20 ? 14.008 -10.984 -11.383 1 41.81 20 LEU B C 1
ATOM 1513 O O . LEU B 1 20 ? 14.648 -10.281 -10.594 1 41.81 20 LEU B O 1
ATOM 1517 N N . ALA B 1 21 ? 14.047 -10.539 -12.648 1 44.41 21 ALA B N 1
ATOM 1518 C CA . ALA B 1 21 ? 13.938 -9.102 -12.906 1 44.41 21 ALA B CA 1
ATOM 1519 C C . ALA B 1 21 ? 12.789 -8.492 -12.109 1 44.41 21 ALA B C 1
ATOM 1521 O O . ALA B 1 21 ? 11.617 -8.766 -12.375 1 44.41 21 ALA B O 1
ATOM 1522 N N . TYR B 1 22 ? 12.891 -8.414 -10.914 1 48.28 22 TYR B N 1
ATOM 1523 C CA . TYR B 1 22 ? 11.906 -7.66 -10.148 1 48.28 22 TYR B CA 1
ATOM 1524 C C . TYR B 1 22 ? 11.727 -6.262 -10.719 1 48.28 22 TYR B C 1
ATOM 1526 O O . TYR B 1 22 ? 12.672 -5.676 -11.25 1 48.28 22 TYR B O 1
ATOM 1534 N N . SER B 1 23 ? 10.484 -6.066 -11.32 1 57.53 23 SER B N 1
ATOM 1535 C CA . SER B 1 23 ? 10.234 -4.668 -11.664 1 57.53 23 SER B CA 1
ATOM 1536 C C . SER B 1 23 ? 10.891 -3.729 -10.656 1 57.53 23 SER B C 1
ATOM 1538 O O . SER B 1 23 ? 10.914 -4.016 -9.453 1 57.53 23 SER B O 1
ATOM 1540 N N . ASP B 1 24 ? 11.57 -2.807 -11.148 1 74.25 24 ASP B N 1
ATOM 1541 C CA . ASP B 1 24 ? 12.305 -1.818 -10.367 1 74.25 24 ASP B CA 1
ATOM 1542 C C . ASP B 1 24 ? 11.359 -0.775 -9.773 1 74.25 24 ASP B C 1
ATOM 1544 O O . ASP B 1 24 ? 11.797 0.315 -9.391 1 74.25 24 ASP B O 1
ATOM 1548 N N . ASP B 1 25 ? 9.984 -1.128 -9.789 1 91.94 25 ASP B N 1
ATOM 1549 C CA . ASP B 1 25 ? 9.094 -0.092 -9.273 1 91.94 25 ASP B CA 1
ATOM 1550 C C . ASP B 1 25 ? 8.805 -0.31 -7.789 1 91.94 25 ASP B C 1
ATOM 1552 O O . ASP B 1 25 ? 8.977 -1.417 -7.273 1 91.94 25 ASP B O 1
ATOM 1556 N N . CYS B 1 26 ? 8.477 0.756 -7.145 1 97.25 26 CYS B N 1
ATOM 1557 C CA . CYS B 1 26 ? 8.086 0.757 -5.738 1 97.25 26 CYS B CA 1
ATOM 1558 C C . CYS B 1 26 ? 6.645 1.225 -5.574 1 97.25 26 CYS B C 1
ATOM 1560 O O . CYS B 1 26 ? 6.039 1.731 -6.52 1 97.25 26 CYS B O 1
ATOM 1562 N N . ILE B 1 27 ? 6.098 0.825 -4.469 1 98.5 27 ILE B N 1
ATOM 1563 C CA . ILE B 1 27 ? 4.773 1.317 -4.109 1 98.5 27 ILE B CA 1
ATOM 1564 C C . ILE B 1 27 ? 4.879 2.246 -2.898 1 98.5 27 ILE B C 1
ATOM 1566 O O . ILE B 1 27 ? 5.555 1.923 -1.919 1 98.5 27 ILE B O 1
ATOM 1570 N N . GLN B 1 28 ? 4.289 3.418 -3.062 1 98.69 28 GLN B N 1
ATOM 1571 C CA . GLN B 1 28 ? 4.164 4.328 -1.93 1 98.69 28 GLN B CA 1
ATOM 1572 C C . GLN B 1 28 ? 2.797 4.199 -1.267 1 98.69 28 GLN B C 1
ATOM 1574 O O . GLN B 1 28 ? 1.771 4.172 -1.948 1 98.69 28 GLN B O 1
ATOM 1579 N N . VAL B 1 29 ? 2.822 4.078 0.068 1 98.81 29 VAL B N 1
ATOM 1580 C CA . VAL B 1 29 ? 1.615 4.152 0.885 1 98.81 29 VAL B CA 1
ATOM 1581 C C . VAL B 1 29 ? 1.668 5.398 1.768 1 98.81 29 VAL B C 1
ATOM 1583 O O . VAL B 1 29 ? 2.613 5.582 2.537 1 98.81 29 VAL B O 1
ATOM 1586 N N . ILE B 1 30 ? 0.654 6.238 1.598 1 98.81 30 ILE B N 1
ATOM 1587 C CA . ILE B 1 30 ? 0.571 7.484 2.354 1 98.81 30 ILE B CA 1
ATOM 1588 C C . ILE B 1 30 ? -0.631 7.438 3.295 1 98.81 30 ILE B C 1
ATOM 1590 O O . ILE B 1 30 ? -1.736 7.074 2.883 1 98.81 30 ILE B O 1
ATOM 1594 N N . ARG B 1 31 ? -0.433 7.707 4.504 1 98.5 31 ARG B N 1
ATOM 1595 C CA . ARG B 1 31 ? -1.522 7.879 5.461 1 98.5 31 ARG B CA 1
ATOM 1596 C C . ARG B 1 31 ? -1.484 9.266 6.094 1 98.5 31 ARG B C 1
ATOM 1598 O O . ARG B 1 31 ? -0.448 9.688 6.609 1 98.5 31 ARG B O 1
ATOM 1605 N N . VAL B 1 32 ? -2.602 9.922 6.031 1 98.69 32 VAL B N 1
ATOM 1606 C CA . VAL B 1 32 ? -2.68 11.281 6.559 1 98.69 32 VAL B CA 1
ATOM 1607 C C . VAL B 1 32 ? -3.754 11.352 7.641 1 98.69 32 VAL B C 1
ATOM 1609 O O . VAL B 1 32 ? -4.91 10.992 7.402 1 98.69 32 VAL B O 1
ATOM 1612 N N . LYS B 1 33 ? -3.375 11.836 8.758 1 98.44 33 LYS B N 1
ATOM 1613 C CA . LYS B 1 33 ? -4.312 12.07 9.852 1 98.44 33 LYS B CA 1
ATOM 1614 C C . LYS B 1 33 ? -4.684 13.555 9.945 1 98.44 33 LYS B C 1
ATOM 1616 O O . LYS B 1 33 ? -3.83 14.391 10.227 1 98.44 33 LYS B O 1
ATOM 1621 N N . THR B 1 34 ? -5.945 13.789 9.688 1 98.75 34 THR B N 1
ATOM 1622 C CA . THR B 1 34 ? -6.48 15.117 9.969 1 98.75 34 THR B CA 1
ATOM 1623 C C . THR B 1 34 ? -6.793 15.273 11.453 1 98.75 34 THR B C 1
ATOM 1625 O O . THR B 1 34 ? -7.332 14.352 12.078 1 98.75 34 THR B O 1
ATOM 1628 N N . GLY B 1 35 ? -6.477 16.375 12 1 98.62 35 GLY B N 1
ATOM 1629 C CA . GLY B 1 35 ? -6.625 16.594 13.43 1 98.62 35 GLY B CA 1
ATOM 1630 C C . GLY B 1 35 ? -8.07 16.609 13.883 1 98.62 35 GLY B C 1
ATOM 1631 O O . GLY B 1 35 ? -8.984 16.734 13.062 1 98.62 35 GLY B O 1
ATOM 1632 N N . ASP B 1 36 ? -8.273 16.469 15.242 1 98.06 36 ASP B N 1
ATOM 1633 C CA . ASP B 1 36 ? -9.602 16.484 15.852 1 98.06 36 ASP B CA 1
ATOM 1634 C C . ASP B 1 36 ? -9.883 17.844 16.5 1 98.06 36 ASP B C 1
ATOM 1636 O O . ASP B 1 36 ? -10.125 17.922 17.703 1 98.06 36 ASP B O 1
ATOM 164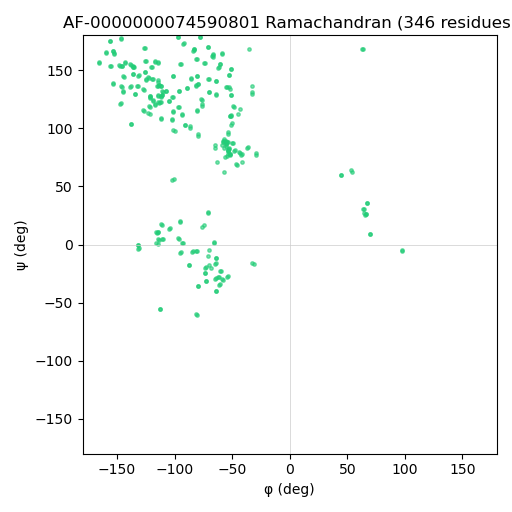0 N N . VAL B 1 37 ? -9.781 18.844 15.758 1 98.12 37 VAL B N 1
ATOM 1641 C CA . VAL B 1 37 ? -10.156 20.188 16.188 1 98.12 37 VAL B CA 1
ATOM 1642 C C . VAL B 1 37 ? -11.266 20.719 15.273 1 98.12 37 VAL B C 1
ATOM 1644 O O . VAL B 1 37 ? -11.438 20.25 14.148 1 98.12 37 VAL B O 1
ATOM 1647 N N . PRO B 1 38 ? -12.078 21.594 15.75 1 97.94 38 PRO B N 1
ATOM 1648 C CA . PRO B 1 38 ? -13.164 22.141 14.93 1 97.94 38 PRO B CA 1
ATOM 1649 C C . PRO B 1 38 ? -12.688 22.672 13.578 1 97.94 38 PRO B C 1
ATOM 1651 O O . PRO B 1 38 ? -11.664 23.359 13.516 1 97.94 38 PRO B O 1
ATOM 1654 N N . ASP B 1 39 ? -13.391 22.328 12.555 1 97.94 39 ASP B N 1
ATOM 1655 C CA . ASP B 1 39 ? -13.18 22.828 11.195 1 97.94 39 ASP B CA 1
ATOM 1656 C C . ASP B 1 39 ? -11.836 22.359 10.641 1 97.94 39 ASP B C 1
ATOM 1658 O O . ASP B 1 39 ? -11.25 23.031 9.781 1 97.94 39 ASP B O 1
ATOM 1662 N N . ALA B 1 40 ? -11.352 21.234 11.141 1 98.81 40 ALA B N 1
ATOM 1663 C CA . ALA B 1 40 ? -9.992 20.781 10.828 1 98.81 40 ALA B CA 1
ATOM 1664 C C . ALA B 1 40 ? -9.898 20.266 9.398 1 98.81 40 ALA B C 1
ATOM 1666 O O . ALA B 1 40 ? -8.805 20.156 8.844 1 98.81 40 ALA B O 1
ATOM 1667 N N . GLY B 1 41 ? -11.008 19.906 8.742 1 98.81 41 GLY B N 1
ATOM 1668 C CA . GLY B 1 41 ? -10.992 19.25 7.445 1 98.81 41 GLY B CA 1
ATOM 1669 C C . GLY B 1 41 ? -10.852 20.219 6.289 1 98.81 41 GLY B C 1
ATOM 1670 O O . GLY B 1 41 ? -10.969 21.438 6.477 1 98.81 41 GLY B O 1
ATOM 1671 N N . THR B 1 42 ? -10.594 19.672 5.102 1 98.81 42 THR B N 1
ATOM 1672 C CA . THR B 1 42 ? -10.5 20.5 3.904 1 98.81 42 THR B CA 1
ATOM 1673 C C . THR B 1 42 ? -11.039 19.75 2.688 1 98.81 42 THR B C 1
ATOM 1675 O O . THR B 1 42 ? -11.008 18.516 2.646 1 98.81 42 THR B O 1
ATOM 1678 N N . ASP B 1 43 ? -11.492 20.516 1.763 1 98.56 43 ASP B N 1
ATOM 1679 C CA . ASP B 1 43 ? -11.852 19.969 0.454 1 98.56 43 ASP B CA 1
ATOM 1680 C C . ASP B 1 43 ? -10.867 20.438 -0.619 1 98.56 43 ASP B C 1
ATOM 1682 O O . ASP B 1 43 ? -11.07 20.188 -1.808 1 98.56 43 ASP B O 1
ATOM 1686 N N . ALA B 1 44 ? -9.82 21.156 -0.158 1 98.81 44 ALA B N 1
ATOM 1687 C CA . ALA B 1 44 ? -8.836 21.672 -1.104 1 98.81 44 ALA B CA 1
ATOM 1688 C C . ALA B 1 44 ? -8.047 20.547 -1.759 1 98.81 44 ALA B C 1
ATOM 1690 O O . ALA B 1 44 ? -8.062 19.406 -1.281 1 98.81 44 ALA B O 1
ATOM 1691 N N . ILE B 1 45 ? -7.402 20.844 -2.9 1 98.81 45 ILE B N 1
ATOM 1692 C CA . ILE B 1 45 ? -6.523 19.891 -3.568 1 98.81 45 ILE B CA 1
ATOM 1693 C C . ILE B 1 45 ? -5.195 19.797 -2.824 1 98.81 45 ILE B C 1
ATOM 1695 O O . ILE B 1 45 ? -4.484 20.797 -2.689 1 98.81 45 ILE B O 1
ATOM 1699 N N . VAL B 1 46 ? -4.887 18.656 -2.359 1 98.94 46 VAL B N 1
ATOM 1700 C CA . VAL B 1 46 ? -3.701 18.438 -1.542 1 98.94 46 VAL B CA 1
ATOM 1701 C C . VAL B 1 46 ? -2.598 17.812 -2.393 1 98.94 46 VAL B C 1
ATOM 1703 O O . VAL B 1 46 ? -2.818 16.797 -3.059 1 98.94 46 VAL B O 1
ATOM 1706 N N . SER B 1 47 ? -1.439 18.391 -2.395 1 98.94 47 SER B N 1
ATOM 1707 C CA . SER B 1 47 ? -0.263 17.859 -3.082 1 98.94 47 SER B CA 1
ATOM 1708 C C . SER B 1 47 ? 0.828 17.469 -2.094 1 98.94 47 SER B C 1
ATOM 1710 O O . SER B 1 47 ? 0.849 17.953 -0.959 1 98.94 47 SER B O 1
ATOM 1712 N N . LEU B 1 48 ? 1.705 16.562 -2.537 1 98.94 48 LEU B N 1
ATOM 1713 C CA . LEU B 1 48 ? 2.725 15.992 -1.656 1 98.94 48 LEU B CA 1
ATOM 1714 C C . LEU B 1 48 ? 4.02 15.734 -2.42 1 98.94 48 LEU B C 1
ATOM 1716 O O . LEU B 1 48 ? 3.99 15.195 -3.529 1 98.94 48 LEU B O 1
ATOM 1720 N N . LYS B 1 49 ? 5.066 16.188 -1.836 1 98.88 49 LYS B N 1
ATOM 1721 C CA . LYS B 1 49 ? 6.402 15.836 -2.318 1 98.88 49 LYS B CA 1
ATOM 1722 C C . LYS B 1 49 ? 7.156 14.992 -1.295 1 98.88 49 LYS B C 1
ATOM 1724 O O . LYS B 1 49 ? 7.117 15.281 -0.097 1 98.88 49 LYS B O 1
ATOM 1729 N N . LEU B 1 50 ? 7.809 13.961 -1.766 1 98.88 50 LEU B N 1
ATOM 1730 C CA . LEU B 1 50 ? 8.625 13.055 -0.967 1 98.88 50 LEU B CA 1
ATOM 1731 C C . LEU B 1 50 ? 10.094 13.156 -1.364 1 98.88 50 LEU B C 1
ATOM 1733 O O . LEU B 1 50 ? 10.422 13.242 -2.551 1 98.88 50 LEU B O 1
ATOM 1737 N N . TYR B 1 51 ? 10.969 13.117 -0.325 1 98.44 51 TYR B N 1
ATOM 1738 C CA . TYR B 1 51 ? 12.398 13.148 -0.606 1 98.44 51 TYR B CA 1
ATOM 1739 C C . TYR B 1 51 ? 13.125 12.047 0.147 1 98.44 51 TYR B C 1
ATOM 1741 O O . TYR B 1 51 ? 12.781 11.734 1.288 1 98.44 51 TYR B O 1
ATOM 1749 N N . ASP B 1 52 ? 14.172 11.555 -0.569 1 97.38 52 ASP B N 1
ATOM 1750 C CA . ASP B 1 52 ? 15.109 10.703 0.153 1 97.38 52 ASP B CA 1
ATOM 1751 C C . ASP B 1 52 ? 16.328 11.492 0.617 1 97.38 52 ASP B C 1
ATOM 1753 O O . ASP B 1 52 ? 16.391 12.711 0.432 1 97.38 52 ASP B O 1
ATOM 1757 N N . GLY B 1 53 ? 17.234 10.836 1.297 1 95.88 53 GLY B N 1
ATOM 1758 C CA . GLY B 1 53 ? 18.391 11.484 1.895 1 95.88 53 GLY B CA 1
ATOM 1759 C C . GLY B 1 53 ? 19.328 12.078 0.869 1 95.88 53 GLY B C 1
ATOM 1760 O O . GLY B 1 53 ? 20.188 12.891 1.21 1 95.88 53 GLY B O 1
ATOM 1761 N N . GLN B 1 54 ? 19.219 11.688 -0.384 1 95.75 54 GLN B N 1
ATOM 1762 C CA . GLN B 1 54 ? 20.094 12.188 -1.445 1 95.75 54 GLN B CA 1
ATOM 1763 C C . GLN B 1 54 ? 19.453 13.367 -2.168 1 95.75 54 GLN B C 1
ATOM 1765 O O . GLN B 1 54 ? 20.062 13.961 -3.061 1 95.75 54 GLN B O 1
ATOM 1770 N N . GLY B 1 55 ? 18.234 13.641 -1.84 1 95.81 55 GLY B N 1
ATOM 1771 C CA . GLY B 1 55 ? 17.578 14.797 -2.432 1 95.81 55 GLY B CA 1
ATOM 1772 C C . GLY B 1 55 ? 16.703 14.438 -3.619 1 95.81 55 GLY B C 1
ATOM 1773 O O . GLY B 1 55 ? 16.078 15.312 -4.227 1 95.81 55 GLY B O 1
ATOM 1774 N N . ASN B 1 56 ? 16.719 13.141 -4.035 1 97.31 56 ASN B N 1
ATOM 1775 C CA . ASN B 1 56 ? 15.742 12.711 -5.043 1 97.31 56 ASN B CA 1
ATOM 1776 C C . ASN B 1 56 ? 14.312 12.852 -4.535 1 97.31 56 ASN B C 1
ATOM 1778 O O . ASN B 1 56 ? 14.062 12.75 -3.336 1 97.31 56 ASN B O 1
ATOM 1782 N N . SER B 1 57 ? 13.391 13.055 -5.508 1 98.12 57 SER B N 1
ATOM 1783 C CA . SER B 1 57 ? 12.047 13.352 -5.027 1 98.12 57 SER B CA 1
ATOM 1784 C C . SER B 1 57 ? 10.992 12.711 -5.918 1 98.12 57 SER B C 1
ATOM 1786 O O . SER B 1 57 ? 11.281 12.305 -7.043 1 98.12 57 SER B O 1
ATOM 1788 N N . LEU B 1 58 ? 9.828 12.5 -5.359 1 98.38 58 LEU B N 1
ATOM 1789 C CA . LEU B 1 58 ? 8.562 12.156 -6 1 98.38 58 LEU B CA 1
ATOM 1790 C C . LEU B 1 58 ? 7.5 13.211 -5.711 1 98.38 58 LEU B C 1
ATOM 1792 O O . LEU B 1 58 ? 7.469 13.781 -4.621 1 98.38 58 LEU B O 1
ATOM 1796 N N . TRP B 1 59 ? 6.715 13.453 -6.695 1 98.38 59 TRP B N 1
ATOM 1797 C CA . TRP B 1 59 ? 5.676 14.461 -6.527 1 98.38 59 TRP B CA 1
ATOM 1798 C C . TRP B 1 59 ? 4.309 13.898 -6.898 1 98.38 59 TRP B C 1
ATOM 1800 O O . TRP B 1 59 ? 4.164 13.219 -7.914 1 98.38 59 TRP B O 1
ATOM 1810 N N . VAL B 1 60 ? 3.342 14.141 -6.066 1 98.31 60 VAL B N 1
ATOM 1811 C CA . VAL B 1 60 ? 1.932 13.859 -6.312 1 98.31 60 VAL B CA 1
ATOM 1812 C C . VAL B 1 60 ? 1.133 15.156 -6.309 1 98.31 60 VAL B C 1
ATOM 1814 O O . VAL B 1 60 ? 1.029 15.828 -5.281 1 98.31 60 VAL B O 1
ATOM 1817 N N . SER B 1 61 ? 0.466 15.484 -7.402 1 98.44 61 SER B N 1
ATOM 1818 C CA . SER B 1 61 ? -0.19 16.781 -7.555 1 98.44 61 SER B CA 1
ATOM 1819 C C . SER B 1 61 ? -1.526 16.812 -6.82 1 98.44 61 SER B C 1
ATOM 1821 O O . SER B 1 61 ? -1.956 17.859 -6.348 1 98.44 61 SER B O 1
ATOM 1823 N N . ASN B 1 62 ? -2.168 15.734 -6.836 1 98.62 62 ASN B N 1
ATOM 1824 C CA . ASN B 1 62 ? -3.438 15.555 -6.141 1 98.62 62 ASN B CA 1
ATOM 1825 C C . ASN B 1 62 ? -3.506 14.203 -5.434 1 98.62 62 ASN B C 1
ATOM 1827 O O . ASN B 1 62 ? -3.746 13.172 -6.07 1 98.62 62 ASN B O 1
ATOM 1831 N N . LEU B 1 63 ? -3.336 14.211 -4.141 1 98.56 63 LEU B N 1
ATOM 1832 C CA . LEU B 1 63 ? -3.221 12.992 -3.348 1 98.56 63 LEU B CA 1
ATOM 1833 C C . LEU B 1 63 ? -4.484 12.148 -3.465 1 98.56 63 LEU B C 1
ATOM 1835 O O . LEU B 1 63 ? -4.41 10.914 -3.504 1 98.56 63 LEU B O 1
ATOM 1839 N N . GLU B 1 64 ? -5.633 12.75 -3.588 1 97.75 64 GLU B N 1
ATOM 1840 C CA . GLU B 1 64 ? -6.902 12.031 -3.646 1 97.75 64 GLU B CA 1
ATOM 1841 C C . GLU B 1 64 ? -6.961 11.117 -4.863 1 97.75 64 GLU B C 1
ATOM 1843 O O . GLU B 1 64 ? -7.676 10.109 -4.855 1 97.75 64 GLU B O 1
ATOM 1848 N N . ASP B 1 65 ? -6.266 11.484 -5.887 1 95.94 65 ASP B N 1
ATOM 1849 C CA . ASP B 1 65 ? -6.234 10.641 -7.078 1 95.94 65 ASP B CA 1
ATOM 1850 C C . ASP B 1 65 ? -5.672 9.258 -6.758 1 95.94 65 ASP B C 1
ATOM 1852 O O . ASP B 1 65 ? -5.895 8.305 -7.512 1 95.94 65 ASP B O 1
ATOM 1856 N N . ALA B 1 66 ? -4.918 9.172 -5.703 1 97.12 66 ALA B N 1
ATOM 1857 C CA . ALA B 1 66 ? -4.301 7.914 -5.297 1 97.12 66 ALA B CA 1
ATOM 1858 C C . ALA B 1 66 ? -5.027 7.309 -4.098 1 97.12 66 ALA B C 1
ATOM 1860 O O . ALA B 1 66 ? -4.492 6.43 -3.42 1 97.12 66 ALA B O 1
ATOM 1861 N N . GLY B 1 67 ? -6.227 7.777 -3.734 1 97.81 67 GLY B N 1
ATOM 1862 C CA . GLY B 1 67 ? -6.973 7.289 -2.584 1 97.81 67 GLY B CA 1
ATOM 1863 C C . GLY B 1 67 ? -7.379 5.836 -2.709 1 97.81 67 GLY B C 1
ATOM 1864 O O . GLY B 1 67 ? -7.75 5.379 -3.795 1 97.81 67 GLY B O 1
ATOM 1865 N N . ILE B 1 68 ? -7.285 5.141 -1.585 1 96.75 68 ILE B N 1
ATOM 1866 C CA . ILE B 1 68 ? -7.652 3.73 -1.655 1 96.75 68 ILE B CA 1
ATOM 1867 C C . ILE B 1 68 ? -8.883 3.473 -0.792 1 96.75 68 ILE B C 1
ATOM 1869 O O . ILE B 1 68 ? -9.227 2.32 -0.51 1 96.75 68 ILE B O 1
ATOM 1873 N N . MET B 1 69 ? -9.484 4.57 -0.346 1 94.56 69 MET B N 1
ATOM 1874 C CA . MET B 1 69 ? -10.742 4.43 0.388 1 94.56 69 MET B CA 1
ATOM 1875 C C . MET B 1 69 ? -11.906 4.184 -0.566 1 94.56 69 MET B C 1
ATOM 1877 O O . MET B 1 69 ? -11.711 4.125 -1.782 1 94.56 69 MET B O 1
ATOM 1881 N N . SER B 1 70 ? -13.039 4.012 -0.057 1 89.62 70 SER B N 1
ATOM 1882 C CA . SER B 1 70 ? -14.211 3.75 -0.886 1 89.62 70 SER B CA 1
ATOM 1883 C C . SER B 1 70 ? -14.477 4.902 -1.848 1 89.62 70 SER B C 1
ATOM 1885 O O . SER B 1 70 ? -13.992 6.016 -1.643 1 89.62 70 SER B O 1
ATOM 1887 N N . LYS B 1 71 ? -15.148 4.707 -2.982 1 86.12 71 LYS B N 1
ATOM 1888 C CA . LYS B 1 71 ? -15.43 5.656 -4.055 1 86.12 71 LYS B CA 1
ATOM 1889 C C . LYS B 1 71 ? -16.109 6.91 -3.512 1 86.12 71 LYS B C 1
ATOM 1891 O O . LYS B 1 71 ? -15.883 8.016 -4.016 1 86.12 71 LYS B O 1
ATOM 1896 N N . TYR B 1 72 ? -16.828 6.863 -2.438 1 90.25 72 TYR B N 1
ATOM 1897 C CA . TYR B 1 72 ? -17.609 8.008 -1.966 1 90.25 72 TYR B CA 1
ATOM 1898 C C . TYR B 1 72 ? -17.016 8.57 -0.677 1 90.25 72 TYR B C 1
ATOM 1900 O O . TYR B 1 72 ? -17.656 9.359 0.017 1 90.25 72 TYR B O 1
ATOM 1908 N N . TRP B 1 73 ? -15.836 8.148 -0.534 1 94.94 73 TRP B N 1
ATOM 1909 C CA . TRP B 1 73 ? -15.18 8.625 0.68 1 94.94 73 TRP B CA 1
ATOM 1910 C C . TRP B 1 73 ? -14.867 10.109 0.582 1 94.94 73 TRP B C 1
ATOM 1912 O O . TRP B 1 73 ? -14.383 10.586 -0.448 1 94.94 73 TRP B O 1
ATOM 1922 N N . ASN B 1 74 ? -15.195 10.922 1.579 1 97.62 74 ASN B N 1
ATOM 1923 C CA . ASN B 1 74 ? -14.82 12.32 1.69 1 97.62 74 ASN B CA 1
ATOM 1924 C C . ASN B 1 74 ? -13.5 12.492 2.447 1 97.62 74 ASN B C 1
ATOM 1926 O O . ASN B 1 74 ? -13.477 12.43 3.678 1 97.62 74 ASN B O 1
ATOM 1930 N N . TYR B 1 75 ? -12.453 12.734 1.73 1 98.19 75 TYR B N 1
ATOM 1931 C CA . TYR B 1 75 ? -11.102 12.742 2.283 1 98.19 75 TYR B CA 1
ATOM 1932 C C . TYR B 1 75 ? -10.859 13.992 3.119 1 98.19 75 TYR B C 1
ATOM 1934 O O . TYR B 1 75 ? -11.531 15.008 2.939 1 98.19 75 TYR B O 1
ATOM 1942 N N . PHE B 1 76 ? -9.875 13.898 4.07 1 98.75 76 PHE B N 1
ATOM 1943 C CA . PHE B 1 76 ? -9.281 14.969 4.863 1 98.75 76 PHE B CA 1
ATOM 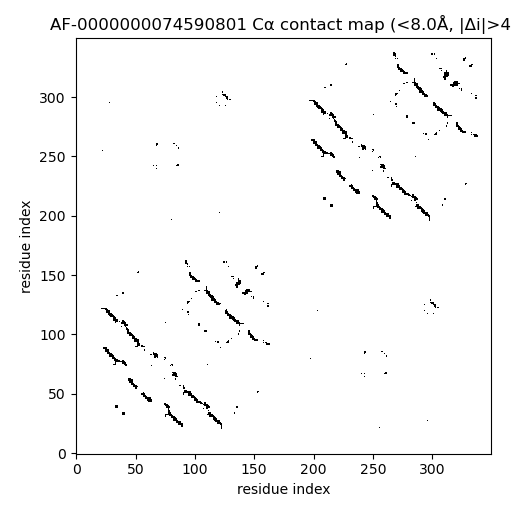1944 C C . PHE B 1 76 ? -10.32 15.609 5.773 1 98.75 76 PHE B C 1
ATOM 1946 O O . PHE B 1 76 ? -10.305 16.828 5.98 1 98.75 76 PHE B O 1
ATOM 1953 N N . GLU B 1 77 ? -11.266 14.82 6.184 1 98.5 77 GLU B N 1
ATOM 1954 C CA . GLU B 1 77 ? -12.242 15.289 7.164 1 98.5 77 GLU B CA 1
ATOM 1955 C C . GLU B 1 77 ? -11.688 15.211 8.578 1 98.5 77 GLU B C 1
ATOM 1957 O O . GLU B 1 77 ? -10.789 14.406 8.859 1 98.5 77 GLU B O 1
ATOM 1962 N N . ARG B 1 78 ? -12.281 15.961 9.422 1 98.5 78 ARG B N 1
ATOM 1963 C CA . ARG B 1 78 ? -11.867 16.016 10.82 1 98.5 78 ARG B CA 1
ATOM 1964 C C . ARG B 1 78 ? -11.766 14.625 11.422 1 98.5 78 ARG B C 1
ATOM 1966 O O . ARG B 1 78 ? -12.688 13.812 11.289 1 98.5 78 ARG B O 1
ATOM 1973 N N . ASN B 1 79 ? -10.648 14.422 12.008 1 97.94 79 ASN B N 1
ATOM 1974 C CA . ASN B 1 79 ? -10.367 13.234 12.805 1 97.94 79 ASN B CA 1
ATOM 1975 C C . ASN B 1 79 ? -10.25 11.984 11.938 1 97.94 79 ASN B C 1
ATOM 1977 O O . ASN B 1 79 ? -10.188 10.867 12.453 1 97.94 79 ASN B O 1
ATOM 1981 N N . ASP B 1 80 ? -10.227 12.164 10.609 1 96.62 80 ASP B N 1
ATOM 1982 C CA . ASP B 1 80 ? -10.109 11.008 9.727 1 96.62 80 ASP B CA 1
ATOM 1983 C C . ASP B 1 80 ? -8.648 10.625 9.508 1 96.62 80 ASP B C 1
ATOM 1985 O O . ASP B 1 80 ? -7.77 11.492 9.508 1 96.62 80 ASP B O 1
ATOM 1989 N N . LEU B 1 81 ? -8.391 9.375 9.422 1 97.44 81 LEU B N 1
ATOM 1990 C CA . LEU B 1 81 ? -7.152 8.82 8.883 1 97.44 81 LEU B CA 1
ATOM 1991 C C . LEU B 1 81 ? -7.367 8.297 7.465 1 97.44 81 LEU B C 1
ATOM 1993 O O . LEU B 1 81 ? -8.039 7.277 7.27 1 97.44 81 LEU B O 1
ATOM 1997 N N . ASP B 1 82 ? -6.824 9.031 6.488 1 97.69 82 ASP B N 1
ATOM 1998 C CA . ASP B 1 82 ? -7.016 8.695 5.082 1 97.69 82 ASP B CA 1
ATOM 1999 C C . ASP B 1 82 ? -5.793 7.984 4.516 1 97.69 82 ASP B C 1
ATOM 2001 O O . ASP B 1 82 ? -4.656 8.305 4.871 1 97.69 82 ASP B O 1
ATOM 2005 N N . SER B 1 83 ? -6.055 7.059 3.631 1 98.12 83 SER B N 1
ATOM 2006 C CA . SER B 1 83 ? -4.961 6.273 3.064 1 98.12 83 SER B CA 1
ATOM 2007 C C . SER B 1 83 ? -4.926 6.391 1.545 1 98.12 83 SER B C 1
ATOM 2009 O O . SER B 1 83 ? -5.973 6.418 0.895 1 98.12 83 SER B O 1
ATOM 2011 N N . PHE B 1 84 ? -3.773 6.418 1.032 1 98.5 84 PHE B N 1
ATOM 2012 C CA . PHE B 1 84 ? -3.469 6.531 -0.389 1 98.5 84 PHE B CA 1
ATOM 2013 C C . PHE B 1 84 ? -2.377 5.543 -0.789 1 98.5 84 PHE B C 1
ATOM 2015 O O . PHE B 1 84 ? -1.524 5.191 0.027 1 98.5 84 PHE B O 1
ATOM 2022 N N . SER B 1 85 ? -2.4 5.141 -2.045 1 98.56 85 SER B N 1
ATOM 2023 C CA . SER B 1 85 ? -1.346 4.258 -2.533 1 98.56 85 SER B CA 1
ATOM 2024 C C . SER B 1 85 ? -1.141 4.418 -4.035 1 98.56 85 SER B C 1
ATOM 2026 O O . SER B 1 85 ? -2.109 4.516 -4.793 1 98.56 85 SER B O 1
ATOM 2028 N N . PHE B 1 86 ? 0.157 4.422 -4.418 1 97.44 86 PHE B N 1
ATOM 2029 C CA . PHE B 1 86 ? 0.45 4.566 -5.84 1 97.44 86 PHE B CA 1
ATOM 2030 C C . PHE B 1 86 ? 1.811 3.965 -6.176 1 97.44 86 PHE B C 1
ATOM 2032 O O . PHE B 1 86 ? 2.684 3.875 -5.312 1 97.44 86 PHE B O 1
ATOM 2039 N N . GLU B 1 87 ? 1.933 3.564 -7.367 1 96.25 87 GLU B N 1
ATOM 2040 C CA . GLU B 1 87 ? 3.209 3.078 -7.887 1 96.25 87 GLU B CA 1
ATOM 2041 C C . GLU B 1 87 ? 4.121 4.234 -8.281 1 96.25 87 GLU B C 1
ATOM 2043 O O . GLU B 1 87 ? 3.646 5.285 -8.719 1 96.25 87 GLU B O 1
ATOM 2048 N N . SER B 1 88 ? 5.348 4.059 -8.078 1 96.06 88 SER B N 1
ATOM 2049 C CA . SER B 1 88 ? 6.375 5.016 -8.477 1 96.06 88 SER B CA 1
ATOM 2050 C C . SER B 1 88 ? 7.703 4.32 -8.742 1 96.06 88 SER B C 1
ATOM 2052 O O . SER B 1 88 ? 7.859 3.133 -8.453 1 96.06 88 SER B O 1
ATOM 2054 N N . GLY B 1 89 ? 8.555 5.102 -9.43 1 95 89 GLY B N 1
ATOM 2055 C CA . GLY B 1 89 ? 9.93 4.648 -9.281 1 95 89 GLY B CA 1
ATOM 2056 C C . GLY B 1 89 ? 10.398 4.621 -7.836 1 95 89 GLY B C 1
ATOM 2057 O O . GLY B 1 89 ? 9.734 5.176 -6.953 1 95 89 GLY B O 1
ATOM 2058 N N . CYS B 1 90 ? 11.516 3.91 -7.66 1 96 90 CYS B N 1
ATOM 2059 C CA . CYS B 1 90 ? 12.062 3.865 -6.309 1 96 90 CYS B CA 1
ATOM 2060 C C . CYS B 1 90 ? 13.039 5.012 -6.074 1 96 90 CYS B C 1
ATOM 2062 O O . CYS B 1 90 ? 13.883 5.297 -6.926 1 96 90 CYS B O 1
ATOM 2064 N N . LEU B 1 91 ? 12.867 5.652 -4.895 1 95.94 91 LEU B N 1
ATOM 2065 C CA . LEU B 1 91 ? 13.938 6.543 -4.445 1 95.94 91 LEU B CA 1
ATOM 2066 C C . LEU B 1 91 ? 15.164 5.746 -4.016 1 95.94 91 LEU B C 1
ATOM 2068 O O . LEU B 1 91 ? 15.117 4.516 -3.947 1 95.94 91 LEU B O 1
ATOM 2072 N N . ALA B 1 92 ? 16.234 6.504 -3.809 1 93.81 92 ALA B N 1
ATOM 2073 C CA . ALA B 1 92 ? 17.484 5.824 -3.502 1 93.81 92 ALA B CA 1
ATOM 2074 C C . ALA B 1 92 ? 17.469 5.246 -2.09 1 93.81 92 ALA B C 1
ATOM 2076 O O . ALA B 1 92 ? 18.156 4.262 -1.809 1 93.81 92 ALA B O 1
ATOM 2077 N N . SER B 1 93 ? 16.797 5.867 -1.204 1 94.44 93 SER B N 1
ATOM 2078 C CA . SER B 1 93 ? 16.641 5.438 0.182 1 94.44 93 SER B CA 1
ATOM 2079 C C . SER B 1 93 ? 15.273 5.809 0.73 1 94.44 93 SER B C 1
ATOM 2081 O O . SER B 1 93 ? 14.43 6.336 0.001 1 94.44 93 SER B O 1
ATOM 2083 N N . LYS B 1 94 ? 15.008 5.43 1.932 1 95.75 94 LYS B N 1
ATOM 2084 C CA . LYS B 1 94 ? 13.734 5.707 2.58 1 95.75 94 LYS B CA 1
ATOM 2085 C C . LYS B 1 94 ? 13.391 7.191 2.52 1 95.75 94 LYS B C 1
ATOM 2087 O O . LYS B 1 94 ? 14.289 8.039 2.529 1 95.75 94 LYS B O 1
ATOM 2092 N N . VAL B 1 95 ? 12.156 7.457 2.41 1 97.94 95 VAL B N 1
ATOM 2093 C CA . VAL B 1 95 ? 11.711 8.844 2.459 1 97.94 95 VAL B CA 1
ATOM 2094 C C .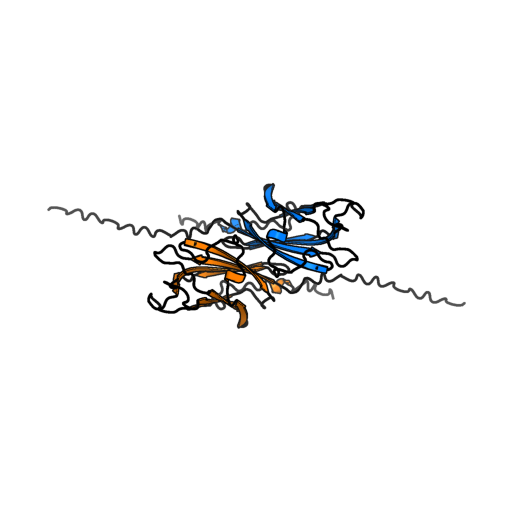 VAL B 1 95 ? 12.008 9.438 3.834 1 97.94 95 VAL B C 1
ATOM 2096 O O . VAL B 1 95 ? 11.656 8.852 4.859 1 97.94 95 VAL B O 1
ATOM 2099 N N . CYS B 1 96 ? 12.633 10.555 3.857 1 98.19 96 CYS B N 1
ATOM 2100 C CA . CYS B 1 96 ? 12.977 11.148 5.141 1 98.19 96 CYS B CA 1
ATOM 2101 C C . CYS B 1 96 ? 12.578 12.617 5.184 1 98.19 96 CYS B C 1
ATOM 2103 O O . CYS B 1 96 ? 12.789 13.297 6.191 1 98.19 96 CYS B O 1
ATOM 2105 N N . LYS B 1 97 ? 12.023 13.094 4.109 1 98.5 97 LYS B N 1
ATOM 2106 C CA . LYS B 1 97 ? 11.555 14.477 4.039 1 98.5 97 LYS B CA 1
ATOM 2107 C C . LYS B 1 97 ? 10.281 14.578 3.205 1 98.5 97 LYS B C 1
ATOM 2109 O O . LYS B 1 97 ? 10.148 13.906 2.178 1 98.5 97 LYS B O 1
ATOM 2114 N N . ILE B 1 98 ? 9.398 15.492 3.641 1 98.88 98 ILE B N 1
ATOM 2115 C CA . ILE B 1 98 ? 8.164 15.695 2.885 1 98.88 98 ILE B CA 1
ATOM 2116 C C . ILE B 1 98 ? 7.855 17.188 2.789 1 98.88 98 ILE B C 1
ATOM 2118 O O . ILE B 1 98 ? 8.297 17.969 3.631 1 98.88 98 ILE B O 1
ATOM 2122 N N . GLU B 1 99 ? 7.145 17.547 1.794 1 98.94 99 GLU B N 1
ATOM 2123 C CA . GLU B 1 99 ? 6.441 18.812 1.64 1 98.94 99 GLU B CA 1
ATOM 2124 C C . GLU B 1 99 ? 4.965 18.594 1.322 1 98.94 99 GLU B C 1
ATOM 2126 O O . GLU B 1 99 ? 4.629 18.047 0.272 1 98.94 99 GLU B O 1
ATOM 2131 N N . LEU B 1 100 ? 4.133 19 2.238 1 98.94 100 LEU B N 1
ATOM 2132 C CA . LEU B 1 100 ? 2.686 18.875 2.125 1 98.94 100 LEU B CA 1
ATOM 2133 C C . LEU B 1 100 ? 2.035 20.25 1.931 1 98.94 100 LEU B C 1
ATOM 2135 O O . LEU B 1 100 ? 2.363 21.203 2.641 1 98.94 100 LEU B O 1
ATOM 2139 N N . GLU B 1 101 ? 1.162 20.266 0.927 1 98.94 101 GLU B N 1
ATOM 2140 C CA . GLU B 1 101 ? 0.548 21.547 0.602 1 98.94 101 GLU B CA 1
ATOM 2141 C C . GLU B 1 101 ? -0.876 21.359 0.087 1 98.94 101 GLU B C 1
ATOM 2143 O O . GLU B 1 101 ? -1.228 20.281 -0.414 1 98.94 101 GLU B O 1
ATOM 2148 N N . HIS B 1 102 ? -1.705 22.328 0.243 1 98.94 102 HIS B N 1
ATOM 2149 C CA . HIS B 1 102 ? -2.967 22.359 -0.49 1 98.94 102 HIS B CA 1
ATOM 2150 C C . HIS B 1 102 ? -3.135 23.672 -1.256 1 98.94 102 HIS B C 1
ATOM 2152 O O . HIS B 1 102 ? -2.438 24.641 -0.982 1 98.94 102 HIS B O 1
ATOM 2158 N N . ASN B 1 103 ? -4.098 23.781 -2.135 1 98.81 103 ASN B N 1
ATOM 2159 C CA . ASN B 1 103 ? -4.199 24.875 -3.084 1 98.81 103 ASN B CA 1
ATOM 2160 C C . ASN B 1 103 ? -5.141 25.969 -2.58 1 98.81 103 ASN B C 1
ATOM 2162 O O . ASN B 1 103 ? -5.539 26.844 -3.342 1 98.81 103 ASN B O 1
ATOM 2166 N N . ASN B 1 104 ? -5.629 25.844 -1.396 1 98.62 104 ASN B N 1
ATOM 2167 C CA . ASN B 1 104 ? -6.547 26.797 -0.786 1 98.62 104 ASN B CA 1
ATOM 2168 C C . ASN B 1 104 ? -7.879 26.859 -1.531 1 98.62 104 ASN B C 1
ATOM 2170 O O . ASN B 1 104 ? -8.57 27.875 -1.515 1 98.62 104 ASN B O 1
ATOM 2174 N N . GLY B 1 105 ? -8.172 25.766 -2.139 1 98.06 105 GLY B N 1
ATOM 2175 C CA . GLY B 1 105 ? -9.398 25.719 -2.912 1 98.06 105 GLY B CA 1
ATOM 2176 C C . GLY B 1 105 ? -10.625 25.406 -2.072 1 98.06 105 GLY B C 1
ATOM 2177 O O . GLY B 1 105 ? -10.5 24.969 -0.925 1 98.06 105 GLY B O 1
ATOM 2178 N N . PHE B 1 106 ? -11.922 25.625 -2.67 1 96.25 106 PHE B N 1
ATOM 2179 C CA . PHE B 1 106 ? -13.219 25.312 -2.074 1 96.25 106 PHE B CA 1
ATOM 2180 C C . PHE B 1 106 ? -13.438 26.141 -0.81 1 96.25 106 PHE B C 1
ATOM 2182 O O . PHE B 1 106 ? -12.539 26.844 -0.356 1 96.25 106 PHE B O 1
ATOM 2189 N N . PRO B 1 107 ? -14.625 26.156 -0.282 1 96.5 107 PRO B N 1
ATOM 2190 C CA . PRO B 1 107 ? -14.922 26.953 0.909 1 96.5 107 PRO B CA 1
ATOM 2191 C C . PRO B 1 107 ? -14.266 26.391 2.172 1 96.5 107 PRO B C 1
ATOM 2193 O O . PRO B 1 107 ? -14.188 25.172 2.348 1 96.5 107 PRO B O 1
ATOM 2196 N N . GLN B 1 108 ? -13.773 27.312 3.088 1 96.62 108 GLN B N 1
ATOM 2197 C CA . GLN B 1 108 ? -13.156 26.969 4.367 1 96.62 108 GLN B CA 1
ATOM 2198 C C . GLN B 1 108 ? -12.023 25.969 4.176 1 96.62 108 GLN B C 1
ATOM 2200 O O . GLN B 1 108 ? -12.055 24.875 4.734 1 96.62 108 GLN B O 1
ATOM 2205 N N . PRO B 1 109 ? -11.016 26.438 3.463 1 98.38 109 PRO B N 1
ATOM 2206 C CA . PRO B 1 109 ? -10.008 25.469 3.008 1 98.38 109 PRO B CA 1
ATOM 2207 C C . PRO B 1 109 ? -8.977 25.141 4.086 1 98.38 109 PRO B C 1
ATOM 2209 O O . PRO B 1 109 ? -8.102 24.297 3.869 1 98.38 109 PRO B O 1
ATOM 2212 N N . GLY B 1 110 ? -9.008 25.828 5.277 1 98.75 110 GLY B N 1
ATOM 2213 C CA . GLY B 1 110 ? -8.047 25.469 6.312 1 98.75 110 GLY B CA 1
ATOM 2214 C C . GLY B 1 110 ? -8.023 23.984 6.617 1 98.75 110 GLY B C 1
ATOM 2215 O O . GLY B 1 110 ? -9.047 23.312 6.523 1 98.75 110 GLY B O 1
ATOM 2216 N N . TRP B 1 111 ? -6.926 23.562 7.016 1 98.94 111 TRP B N 1
ATOM 2217 C CA . TRP B 1 111 ? -6.73 22.141 7.246 1 98.94 111 TRP B CA 1
ATOM 2218 C C . TRP B 1 111 ? -5.77 21.906 8.406 1 98.94 111 TRP B C 1
ATOM 2220 O O . TRP B 1 111 ? -4.641 22.391 8.398 1 98.94 111 TRP B O 1
ATOM 2230 N N . TYR B 1 112 ? -6.258 21.219 9.367 1 98.94 112 TYR B N 1
ATOM 2231 C CA . TYR B 1 112 ? -5.355 20.844 10.453 1 98.94 112 TYR B CA 1
ATOM 2232 C C . TYR B 1 112 ? -4.816 19.438 10.258 1 98.94 112 TYR B C 1
ATOM 2234 O O . TYR B 1 112 ? -5.578 18.453 10.273 1 98.94 112 TYR B O 1
ATOM 2242 N N . VAL B 1 113 ? -3.504 19.359 10.125 1 98.94 113 VAL B N 1
ATOM 2243 C CA . VAL B 1 113 ? -2.859 18.078 9.906 1 98.94 113 VAL B CA 1
ATOM 2244 C C . VAL B 1 113 ? -2.166 17.625 11.188 1 98.94 113 VAL B C 1
ATOM 2246 O O . VAL B 1 113 ? -1.31 18.328 11.727 1 98.94 113 VAL B O 1
ATOM 2249 N N . SER B 1 114 ? -2.537 16.469 11.633 1 98.56 114 SER B N 1
ATOM 2250 C CA . SER B 1 114 ? -1.861 15.898 12.789 1 98.56 114 SER B CA 1
ATOM 2251 C C . SER B 1 114 ? -0.541 15.25 12.398 1 98.56 114 SER B C 1
ATOM 2253 O O . SER B 1 114 ? 0.529 15.695 12.812 1 98.56 114 SER B O 1
ATOM 2255 N N . TYR B 1 115 ? -0.616 14.281 11.562 1 98.25 115 TYR B N 1
ATOM 2256 C CA . TYR B 1 115 ? 0.608 13.641 11.102 1 98.25 115 TYR B CA 1
ATOM 2257 C C . TYR B 1 115 ? 0.413 13.031 9.719 1 98.25 115 TYR B C 1
ATOM 2259 O O . TYR B 1 115 ? -0.715 12.93 9.227 1 98.25 115 TYR B O 1
ATOM 2267 N N . LEU B 1 116 ? 1.504 12.68 9.109 1 98.25 116 LEU B N 1
ATOM 2268 C CA . LEU B 1 116 ? 1.586 11.992 7.824 1 98.25 116 LEU B CA 1
ATOM 2269 C C . LEU B 1 116 ? 2.594 10.852 7.883 1 98.25 116 LEU B C 1
ATOM 2271 O O . LEU B 1 116 ? 3.711 11.023 8.375 1 98.25 116 LEU B O 1
ATOM 2275 N N . GLN B 1 117 ? 2.184 9.727 7.461 1 98.06 117 GLN B N 1
ATOM 2276 C CA . GLN B 1 117 ? 3.053 8.555 7.387 1 98.06 117 GLN B CA 1
ATOM 2277 C C . GLN B 1 117 ? 3.299 8.141 5.941 1 98.06 117 GLN B C 1
ATOM 2279 O O . GLN B 1 117 ? 2.371 8.125 5.125 1 98.06 117 GLN B O 1
ATOM 2284 N N . VAL B 1 118 ? 4.551 7.812 5.672 1 98.69 118 VAL B N 1
ATOM 2285 C CA . VAL B 1 118 ? 4.945 7.32 4.355 1 98.69 118 VAL B CA 1
ATOM 2286 C C . VAL B 1 118 ? 5.578 5.938 4.484 1 98.69 118 VAL B C 1
ATOM 2288 O O . VAL B 1 118 ? 6.57 5.77 5.195 1 98.69 118 VAL B O 1
ATOM 2291 N N . ALA B 1 119 ? 4.992 5.008 3.881 1 98.56 119 ALA B N 1
ATOM 2292 C CA . ALA B 1 119 ? 5.625 3.699 3.721 1 98.56 119 ALA B CA 1
ATOM 2293 C C . ALA B 1 119 ? 5.973 3.434 2.258 1 98.56 119 ALA B C 1
ATOM 2295 O O . ALA B 1 119 ? 5.191 3.758 1.359 1 98.56 119 ALA B O 1
ATOM 2296 N N . THR B 1 120 ? 7.156 2.912 2.043 1 98.38 120 THR B N 1
ATOM 2297 C CA . THR B 1 120 ? 7.582 2.479 0.717 1 98.38 120 THR B CA 1
ATOM 2298 C C . THR B 1 120 ? 7.734 0.961 0.668 1 98.38 120 THR B C 1
ATOM 2300 O O . THR B 1 120 ? 8.438 0.375 1.495 1 98.38 120 THR B O 1
ATOM 2303 N N . VAL B 1 121 ? 7.059 0.376 -0.184 1 97.88 121 VAL B N 1
ATOM 2304 C CA . VAL B 1 121 ? 7.246 -1.045 -0.455 1 97.88 121 VAL B CA 1
ATOM 2305 C C . VAL B 1 121 ? 8.227 -1.227 -1.614 1 97.88 121 VAL B C 1
ATOM 2307 O O . VAL B 1 121 ? 7.91 -0.891 -2.758 1 97.88 121 VAL B O 1
ATOM 2310 N N . TRP B 1 122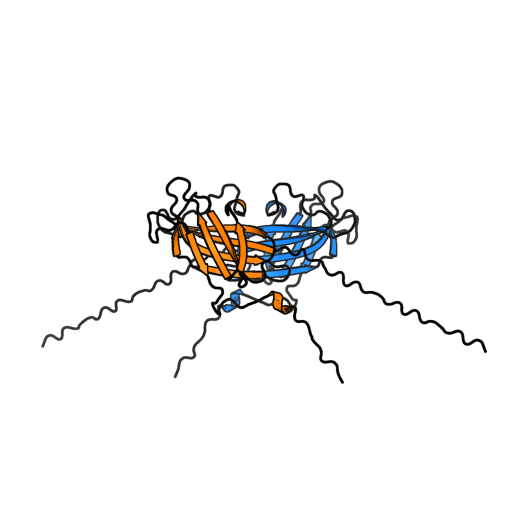 ? 9.344 -1.741 -1.285 1 96.12 122 TRP B N 1
ATOM 2311 C CA . TRP B 1 122 ? 10.398 -2.035 -2.246 1 96.12 122 TRP B CA 1
ATOM 2312 C C . TRP B 1 122 ? 10.281 -3.463 -2.768 1 96.12 122 TRP B C 1
ATOM 2314 O O . TRP B 1 122 ? 9.438 -4.23 -2.303 1 96.12 122 TRP B O 1
ATOM 2324 N N . PRO B 1 123 ? 11.094 -3.781 -3.732 1 93 123 PRO B N 1
ATOM 2325 C CA . PRO B 1 123 ? 11.023 -5.156 -4.234 1 93 123 PRO B CA 1
ATOM 2326 C C . PRO B 1 123 ? 11.289 -6.195 -3.15 1 93 123 PRO B C 1
ATOM 2328 O O . PRO B 1 123 ? 10.68 -7.27 -3.16 1 93 123 PRO B O 1
ATOM 2331 N N . ASN B 1 124 ? 12.078 -5.867 -2.152 1 89.75 124 ASN B N 1
ATOM 2332 C CA . ASN B 1 124 ? 12.469 -6.918 -1.219 1 89.75 124 ASN B CA 1
ATOM 2333 C C . ASN B 1 124 ? 12.273 -6.48 0.23 1 89.75 124 ASN B C 1
ATOM 2335 O O . ASN B 1 124 ? 12.531 -7.25 1.156 1 89.75 124 ASN B O 1
ATOM 2339 N N . ASN B 1 125 ? 11.891 -5.324 0.431 1 93.5 125 ASN B N 1
ATOM 2340 C CA . ASN B 1 125 ? 11.688 -4.828 1.786 1 93.5 125 ASN B CA 1
ATOM 2341 C C . ASN B 1 125 ? 10.703 -3.656 1.808 1 93.5 125 ASN B C 1
ATOM 2343 O O . ASN B 1 125 ? 10.133 -3.301 0.776 1 93.5 125 ASN B O 1
ATOM 2347 N N . CYS B 1 126 ? 10.375 -3.193 2.969 1 97.12 126 CYS B N 1
ATOM 2348 C CA . CYS B 1 126 ? 9.555 -2 3.135 1 97.12 126 CYS B CA 1
ATOM 2349 C C . CYS B 1 126 ? 10.117 -1.097 4.223 1 97.12 126 CYS B C 1
ATOM 2351 O O . CYS B 1 126 ? 10.805 -1.566 5.133 1 97.12 126 CYS B O 1
ATOM 2353 N N . THR B 1 127 ? 9.984 0.163 4.098 1 97.25 127 THR B N 1
ATOM 2354 C CA . THR B 1 127 ? 10.352 1.172 5.086 1 97.25 127 THR B CA 1
ATOM 2355 C C . THR B 1 127 ? 9.164 2.07 5.41 1 97.25 127 THR B C 1
ATOM 2357 O O . THR B 1 127 ? 8.227 2.176 4.613 1 97.25 127 THR B O 1
ATOM 2360 N N . GLN B 1 128 ? 9.242 2.652 6.531 1 97.25 128 GLN B N 1
ATOM 2361 C CA . GLN B 1 128 ? 8.164 3.529 6.977 1 97.25 128 GLN B CA 1
ATOM 2362 C C . GLN B 1 128 ? 8.703 4.695 7.797 1 97.25 128 GLN B C 1
ATOM 2364 O O . GLN B 1 128 ? 9.609 4.516 8.617 1 97.25 128 GLN B O 1
ATOM 2369 N N . THR B 1 129 ? 8.227 5.883 7.555 1 97.38 129 THR B N 1
ATOM 2370 C CA . THR B 1 129 ? 8.562 7.086 8.305 1 97.38 129 THR B CA 1
ATOM 2371 C C . THR B 1 129 ? 7.301 7.852 8.688 1 97.38 129 THR B C 1
ATOM 2373 O O . THR B 1 129 ? 6.383 7.996 7.879 1 97.38 129 THR B O 1
ATOM 2376 N N . THR B 1 130 ? 7.258 8.312 9.914 1 97.19 130 THR B N 1
ATOM 2377 C CA . THR B 1 130 ? 6.164 9.164 10.359 1 97.19 130 THR B CA 1
ATOM 2378 C C . THR B 1 130 ? 6.633 10.609 10.516 1 97.19 130 THR B C 1
ATOM 2380 O O . THR B 1 130 ? 7.68 10.867 11.109 1 97.19 130 THR B O 1
ATOM 2383 N N . PHE B 1 131 ? 5.891 11.516 9.984 1 98 131 PHE B N 1
ATOM 2384 C CA . PHE B 1 131 ? 6.148 12.945 10.078 1 98 131 PHE B CA 1
ATOM 2385 C C . PHE B 1 131 ? 5.09 13.633 10.93 1 98 131 PHE B C 1
ATOM 2387 O O . PHE B 1 131 ? 3.955 13.82 10.484 1 98 131 PHE B O 1
ATOM 2394 N N . GLN B 1 132 ? 5.504 14.031 12.102 1 97.88 132 GLN B N 1
ATOM 2395 C CA . GLN B 1 132 ? 4.602 14.781 12.961 1 97.88 132 GLN B CA 1
ATOM 2396 C C . GLN B 1 132 ? 4.469 16.234 12.492 1 97.88 132 GLN B C 1
ATOM 2398 O O . GLN B 1 132 ? 5.473 16.922 12.32 1 97.88 132 GLN B O 1
ATOM 2403 N N . THR B 1 133 ? 3.271 16.656 12.258 1 97.94 133 THR B N 1
ATOM 2404 C CA . THR B 1 133 ? 3.039 18 11.75 1 97.94 133 THR B CA 1
ATOM 2405 C C . THR B 1 133 ? 2.322 18.859 12.797 1 97.94 133 THR B C 1
ATOM 2407 O O . THR B 1 133 ? 2.834 19.891 13.211 1 97.94 133 THR B O 1
ATOM 2410 N N . ASP B 1 134 ? 1.164 18.453 13.32 1 98.25 134 ASP B N 1
ATOM 2411 C CA . ASP B 1 134 ? 0.364 19.109 14.352 1 98.25 134 ASP B CA 1
ATOM 2412 C C . ASP B 1 134 ? 0.259 20.609 14.094 1 98.25 134 ASP B C 1
ATOM 2414 O O . ASP B 1 134 ? 0.571 21.422 14.969 1 98.25 134 ASP B O 1
ATOM 2418 N N . GLN B 1 135 ? -0.285 20.953 12.969 1 98.62 135 GLN B N 1
ATOM 2419 C CA . GLN B 1 135 ? -0.452 22.375 12.672 1 98.62 135 GLN B CA 1
ATOM 2420 C C . GLN B 1 135 ? -1.518 22.594 11.602 1 98.62 135 GLN B C 1
ATOM 2422 O O . GLN B 1 135 ? -1.916 21.656 10.914 1 98.62 135 GLN B O 1
ATOM 2427 N N . TRP B 1 136 ? -1.943 23.828 11.484 1 98.88 136 TRP B N 1
ATOM 2428 C CA . TRP B 1 136 ? -2.844 24.281 10.43 1 98.88 136 TRP B CA 1
ATOM 2429 C C . TRP B 1 136 ? -2.076 24.562 9.141 1 98.88 136 TRP B C 1
ATOM 2431 O O . TRP B 1 136 ? -0.977 25.109 9.18 1 98.88 136 TRP B O 1
ATOM 2441 N N . LEU B 1 137 ? -2.584 24.156 8.094 1 98.94 137 LEU B N 1
ATOM 2442 C CA . LEU B 1 137 ? -2.305 24.734 6.781 1 98.94 137 LEU B CA 1
ATOM 2443 C C . LEU B 1 137 ? -3.424 25.688 6.352 1 98.94 137 LEU B C 1
ATOM 2445 O O . LEU B 1 137 ? -4.453 25.234 5.836 1 98.94 137 LEU B O 1
ATOM 2449 N N . ALA B 1 138 ? -3.168 26.938 6.586 1 98.88 138 ALA B N 1
ATOM 2450 C CA . ALA B 1 138 ? -4.215 27.938 6.406 1 98.88 138 ALA B CA 1
ATOM 2451 C C . ALA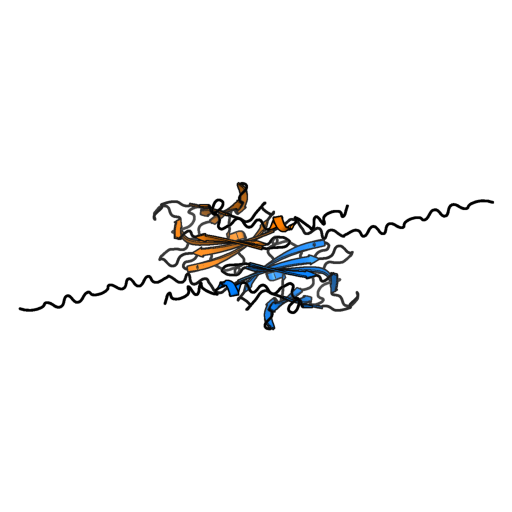 B 1 138 ? -3.627 29.359 6.379 1 98.88 138 ALA B C 1
ATOM 2453 O O . ALA B 1 138 ? -2.562 29.594 6.949 1 98.88 138 ALA B O 1
ATOM 2454 N N . LYS B 1 139 ? -4.387 30.203 5.754 1 98.38 139 LYS B N 1
ATOM 2455 C CA . LYS B 1 139 ? -3.961 31.594 5.711 1 98.38 139 LYS B CA 1
ATOM 2456 C C . LYS B 1 139 ? -4.457 32.344 6.934 1 98.38 139 LYS B C 1
ATOM 2458 O O . LYS B 1 139 ? -3.941 33.438 7.254 1 98.38 139 LYS B O 1
ATOM 2463 N N . ASP B 1 140 ? -5.445 31.828 7.664 1 98.06 140 ASP B N 1
ATOM 2464 C CA . ASP B 1 140 ? -6.102 32.562 8.75 1 98.06 140 ASP B CA 1
ATOM 2465 C C . ASP B 1 140 ? -5.859 31.875 10.094 1 98.06 140 ASP B C 1
ATOM 2467 O O . ASP B 1 140 ? -6.457 32.25 11.102 1 98.06 140 ASP B O 1
ATOM 2471 N N . GLU B 1 141 ? -5.152 30.844 10.133 1 98.06 141 GLU B N 1
ATOM 2472 C CA . GLU B 1 141 ? -4.711 30.172 11.352 1 98.06 141 GLU B CA 1
ATOM 2473 C C . GLU B 1 141 ? -3.191 30.031 11.383 1 98.06 141 GLU B C 1
ATOM 2475 O O . GLU B 1 141 ? -2.568 29.766 10.352 1 98.06 141 GLU B O 1
ATOM 2480 N N . TYR B 1 142 ? -2.613 30.219 12.633 1 97.31 142 TYR B N 1
ATOM 2481 C CA . TYR B 1 142 ? -1.173 30.031 12.766 1 97.31 142 TYR B CA 1
ATOM 2482 C C . TYR B 1 142 ? -0.742 28.672 12.258 1 97.31 142 TYR B C 1
ATOM 2484 O O . TYR B 1 142 ? -1.399 27.656 12.531 1 97.31 142 TYR B O 1
ATOM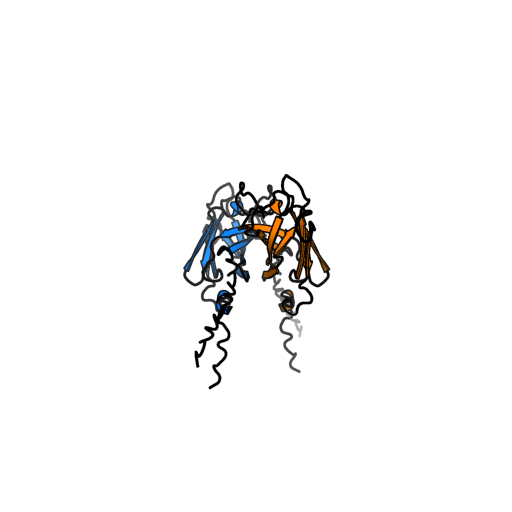 2492 N N . PRO B 1 143 ? 0.385 28.5 11.438 1 98.44 143 PRO B N 1
ATOM 2493 C CA . PRO B 1 143 ? 1.417 29.5 11.188 1 98.44 143 PRO B CA 1
ATOM 2494 C C . PRO B 1 143 ? 1.171 30.297 9.898 1 98.44 143 PRO B C 1
ATOM 2496 O O . PRO B 1 143 ? 2.121 30.766 9.273 1 98.44 143 PRO B O 1
ATOM 2499 N N . TYR B 1 144 ? -0.028 30.312 9.391 1 98.56 144 TYR B N 1
ATOM 2500 C CA . TYR B 1 144 ? -0.504 31.125 8.281 1 98.56 144 TYR B CA 1
ATOM 2501 C C . TYR B 1 144 ? 0.159 30.703 6.973 1 98.56 144 TYR B C 1
ATOM 2503 O O . TYR B 1 144 ? 0.594 31.547 6.188 1 98.56 144 TYR B O 1
ATOM 2511 N N . SER B 1 145 ? 0.401 29.484 6.809 1 98.88 145 SER B N 1
ATOM 2512 C CA . SER B 1 145 ? 0.992 28.891 5.613 1 98.88 145 SER B CA 1
ATOM 2513 C C . SER B 1 145 ? 0.117 27.766 5.059 1 98.88 145 SER B C 1
ATOM 2515 O O . SER B 1 145 ? -0.509 27.031 5.82 1 98.88 145 SER B O 1
ATOM 2517 N N . LEU B 1 146 ? 0.155 27.625 3.77 1 98.94 146 LEU B N 1
ATOM 2518 C CA . LEU B 1 146 ? -0.61 26.578 3.107 1 98.94 146 LEU B CA 1
ATOM 2519 C C . LEU B 1 146 ? 0.235 25.328 2.928 1 98.94 146 LEU B C 1
ATOM 2521 O O . LEU B 1 146 ? -0.232 24.328 2.363 1 98.94 146 LEU B O 1
ATOM 2525 N N . SER B 1 147 ? 1.464 25.375 3.398 1 98.88 147 SER B N 1
ATOM 2526 C CA . SER B 1 147 ? 2.412 24.281 3.215 1 98.88 147 SER B CA 1
ATOM 2527 C C . SER B 1 147 ? 3.174 23.984 4.5 1 98.88 147 SER B C 1
ATOM 2529 O O . SER B 1 147 ? 3.281 24.844 5.375 1 98.88 147 SER B O 1
ATOM 2531 N N . VAL B 1 148 ? 3.605 22.781 4.656 1 98.88 148 VAL B N 1
ATOM 2532 C CA . VAL B 1 148 ? 4.488 22.391 5.75 1 98.88 148 VAL B CA 1
ATOM 2533 C C . VAL B 1 148 ? 5.57 21.438 5.227 1 98.88 148 VAL B C 1
ATOM 2535 O O . VAL B 1 148 ? 5.305 20.594 4.379 1 98.88 148 VAL B O 1
ATOM 2538 N N . THR B 1 149 ? 6.777 21.672 5.641 1 98.75 149 THR B N 1
ATOM 2539 C CA . THR B 1 149 ? 7.918 20.812 5.355 1 98.75 149 THR B CA 1
ATOM 2540 C C . THR B 1 149 ? 8.414 20.125 6.629 1 98.75 149 THR B C 1
ATOM 2542 O O . THR B 1 149 ? 8.547 20.781 7.668 1 98.75 149 THR B O 1
ATOM 2545 N N . LYS B 1 150 ? 8.539 18.844 6.613 1 98.44 150 LYS B N 1
ATOM 2546 C CA . LYS B 1 150 ? 9.188 18.078 7.68 1 98.44 150 LYS B CA 1
ATOM 2547 C C . LYS B 1 150 ? 10.406 17.328 7.156 1 98.44 150 LYS B C 1
ATOM 2549 O O . LYS B 1 150 ? 10.297 16.547 6.207 1 98.44 150 LYS B O 1
ATOM 2554 N N . ASP B 1 151 ? 11.57 17.562 7.773 1 97.69 151 ASP B N 1
ATOM 2555 C CA . ASP B 1 151 ? 12.836 16.984 7.32 1 97.69 151 ASP B CA 1
ATOM 2556 C C . ASP B 1 151 ? 13.5 16.172 8.43 1 97.69 151 ASP B C 1
ATOM 2558 O O . ASP B 1 151 ? 13.984 16.734 9.414 1 97.69 151 ASP B O 1
ATOM 2562 N N . LEU B 1 152 ? 13.57 14.883 8.227 1 97.38 152 LEU B N 1
ATOM 2563 C CA . LEU B 1 152 ? 14.156 13.977 9.211 1 97.38 152 LEU B CA 1
ATOM 2564 C C . LEU B 1 152 ? 15.422 13.336 8.664 1 97.38 152 LEU B C 1
ATOM 2566 O O . LEU B 1 152 ? 15.898 12.336 9.211 1 97.38 152 LEU B O 1
ATOM 2570 N N . CYS B 1 153 ? 15.93 13.781 7.582 1 95.81 153 CYS B N 1
ATOM 2571 C CA . CYS B 1 153 ? 17.047 13.125 6.91 1 95.81 153 CYS B CA 1
ATOM 2572 C C . CYS B 1 153 ? 18.297 13.156 7.777 1 95.81 153 CYS B C 1
ATOM 2574 O O . CYS B 1 153 ? 19.125 12.25 7.711 1 95.81 153 CYS B O 1
ATOM 2576 N N . SER B 1 154 ? 18.609 14.102 8.414 1 87.12 154 SER B N 1
ATOM 2577 C CA . SER B 1 154 ? 19.812 14.211 9.227 1 87.12 154 SER B CA 1
ATOM 2578 C C . SER B 1 154 ? 19.609 13.602 10.609 1 87.12 154 SER B C 1
ATOM 2580 O O . SER B 1 154 ? 20.562 13.477 11.383 1 87.12 154 SER B O 1
ATOM 2582 N N . SER B 1 155 ? 18.406 13.242 10.789 1 69.69 155 SER B N 1
ATOM 2583 C CA . SER B 1 155 ? 18.141 12.75 12.141 1 69.69 155 SER B CA 1
ATOM 2584 C C . SER B 1 155 ? 18.594 11.297 12.297 1 69.69 155 SER B C 1
ATOM 2586 O O . SER B 1 155 ? 18.531 10.516 11.344 1 69.69 155 SER B O 1
ATOM 2588 N N . SER B 1 156 ? 19.562 10.859 13.086 1 55.41 156 SER B N 1
ATOM 2589 C CA . SER B 1 156 ? 20 9.516 13.438 1 55.41 156 SER B CA 1
ATOM 2590 C C . SER B 1 156 ? 18.844 8.523 13.422 1 55.41 156 SER B C 1
ATOM 2592 O O . SER B 1 156 ? 19.062 7.309 13.43 1 55.41 156 SER B O 1
ATOM 2594 N N . GLN B 1 157 ? 17.766 8.961 13.445 1 49.25 157 GLN B N 1
ATOM 2595 C CA . GLN B 1 157 ? 16.625 8.062 13.609 1 49.25 157 GLN B CA 1
ATOM 2596 C C . GLN B 1 157 ? 16.375 7.273 12.328 1 49.25 157 GLN B C 1
ATOM 2598 O O . GLN B 1 157 ? 15.82 6.172 12.375 1 49.25 157 GLN B O 1
ATOM 2603 N N . LEU B 1 158 ? 16.766 7.719 11.156 1 53.34 158 LEU B N 1
ATOM 2604 C CA . LEU B 1 158 ? 16.234 7.141 9.93 1 53.34 158 LEU B CA 1
ATOM 2605 C C . LEU B 1 158 ? 17.328 6.418 9.148 1 53.34 158 LEU B C 1
ATOM 2607 O O . LEU B 1 158 ? 17.062 5.883 8.062 1 53.34 158 LEU B O 1
ATOM 2611 N N . ASN B 1 159 ? 18.578 6.234 9.539 1 44.72 159 ASN B N 1
ATOM 2612 C CA . ASN B 1 159 ? 19.672 5.809 8.672 1 44.72 159 ASN B CA 1
ATOM 2613 C C . ASN B 1 159 ? 19.531 4.348 8.25 1 44.72 159 ASN B C 1
ATOM 2615 O O . ASN B 1 159 ? 20.297 3.49 8.68 1 44.72 159 ASN B O 1
ATOM 2619 N N . PHE B 1 160 ? 18.375 3.859 8.211 1 43.5 160 PHE B N 1
ATOM 2620 C CA . PHE B 1 160 ? 18.406 2.496 7.699 1 43.5 160 PHE B CA 1
ATOM 2621 C C . PHE B 1 160 ? 18.328 2.49 6.176 1 43.5 160 PHE B C 1
ATOM 2623 O O . PHE B 1 160 ? 17.406 3.07 5.594 1 43.5 160 PHE B O 1
ATOM 2630 N N . ASN B 1 161 ? 19.484 2.287 5.465 1 44.59 161 ASN B N 1
ATOM 2631 C CA . ASN B 1 161 ? 19.484 2.051 4.027 1 44.59 161 ASN B CA 1
ATOM 2632 C C . ASN B 1 161 ? 19.125 0.603 3.697 1 44.59 161 ASN B C 1
ATOM 2634 O O . ASN B 1 161 ? 19.938 -0.301 3.906 1 44.59 161 ASN B O 1
ATOM 2638 N N . PRO B 1 162 ? 17.953 0.29 3.428 1 40.12 162 PRO B N 1
ATOM 2639 C CA . PRO B 1 162 ? 17.641 -1.124 3.207 1 40.12 162 PRO B CA 1
ATOM 2640 C C . PRO B 1 162 ? 18.328 -1.693 1.968 1 40.12 162 PRO B C 1
ATOM 2642 O O . PRO B 1 162 ? 18.438 -2.914 1.823 1 40.12 162 PRO B O 1
ATOM 2645 N N . ARG B 1 163 ? 18.594 -0.888 0.922 1 41 163 ARG B N 1
ATOM 2646 C CA . ARG B 1 163 ? 19.234 -1.494 -0.239 1 41 163 ARG B CA 1
ATOM 2647 C C . ARG B 1 163 ? 20.625 -2.006 0.111 1 41 163 ARG B C 1
ATOM 2649 O O . ARG B 1 163 ? 21.328 -2.561 -0.743 1 41 163 ARG B O 1
ATOM 2656 N N . ALA B 1 164 ? 21.219 -1.638 1.333 1 36.84 164 ALA B N 1
ATOM 2657 C CA . ALA B 1 164 ? 22.594 -2.037 1.615 1 36.84 164 ALA B CA 1
ATOM 2658 C C . ALA B 1 164 ? 22.703 -3.547 1.809 1 36.84 164 ALA B C 1
ATOM 2660 O O . ALA B 1 164 ? 23.812 -4.09 1.929 1 36.84 164 ALA B O 1
ATOM 2661 N N . ASN B 1 165 ? 21.656 -4.191 2.094 1 33.91 165 ASN B N 1
ATOM 2662 C CA . ASN B 1 165 ? 21.938 -5.598 2.379 1 33.91 165 ASN B CA 1
ATOM 2663 C C . ASN B 1 165 ? 22.438 -6.336 1.144 1 33.91 165 ASN B C 1
ATOM 2665 O O . ASN B 1 165 ? 22.562 -7.559 1.158 1 33.91 165 ASN B O 1
ATOM 2669 N N . ASP B 1 166 ? 22.594 -5.641 0.016 1 33.06 166 ASP B N 1
ATOM 2670 C CA . ASP B 1 166 ? 23.219 -6.406 -1.058 1 33.06 166 ASP B CA 1
ATOM 2671 C C . ASP B 1 166 ? 24.703 -6.664 -0.761 1 33.06 166 ASP B C 1
ATOM 2673 O O . ASP B 1 166 ? 25.469 -7.027 -1.657 1 33.06 166 ASP B O 1
ATOM 2677 N N . SER B 1 167 ? 25.281 -6.047 0.236 1 32.62 167 SER B N 1
ATOM 2678 C CA . SER B 1 167 ? 26.672 -6.453 0.376 1 32.62 167 SER B CA 1
ATOM 2679 C C . SER B 1 167 ? 26.781 -7.941 0.701 1 32.62 167 SER B C 1
ATOM 2681 O O . SER B 1 167 ? 26.422 -8.367 1.8 1 32.62 167 SER B O 1
ATOM 2683 N N . LEU B 1 168 ? 26.516 -8.867 -0.181 1 31.78 168 LEU B N 1
ATOM 2684 C CA . LEU B 1 168 ? 26.891 -10.281 -0.141 1 31.78 168 LEU B CA 1
ATOM 2685 C C . LEU B 1 168 ? 28.266 -10.461 0.496 1 31.78 168 LEU B C 1
ATOM 2687 O O . LEU B 1 168 ? 29.062 -9.523 0.532 1 31.78 168 LEU B O 1
ATOM 2691 N N . LEU B 1 169 ? 28.594 -11.859 0.823 1 32 169 LEU B N 1
ATOM 2692 C CA . LEU B 1 169 ? 29.562 -12.781 1.417 1 32 169 LEU B CA 1
ATOM 2693 C C . LEU B 1 169 ? 30.922 -12.664 0.744 1 32 169 LEU B C 1
ATOM 2695 O O . LEU B 1 169 ? 31.094 -13.109 -0.392 1 32 169 LEU B O 1
ATOM 2699 N N . ASN B 1 170 ? 31.531 -11.594 0.805 1 32.16 170 ASN B N 1
ATOM 2700 C CA . ASN B 1 170 ? 32.938 -11.75 0.459 1 32.16 170 ASN B CA 1
ATOM 2701 C C . ASN B 1 170 ? 33.625 -12.797 1.34 1 32.16 170 ASN B C 1
ATOM 2703 O O . ASN B 1 170 ? 33.844 -12.562 2.531 1 32.16 170 ASN B O 1
ATOM 2707 N N . LEU B 1 171 ? 33.375 -14.148 1.091 1 30.7 171 LEU B N 1
ATOM 2708 C CA . LEU B 1 171 ? 34.188 -15.242 1.616 1 30.7 171 LEU B CA 1
ATOM 2709 C C . LEU B 1 171 ? 35.656 -15.016 1.318 1 30.7 171 LEU B C 1
ATOM 2711 O O . LEU B 1 171 ? 36.031 -14.648 0.198 1 30.7 171 LEU B O 1
ATOM 2715 N N . PRO B 1 172 ? 36.406 -14.773 2.34 1 33.03 172 PRO B N 1
ATOM 2716 C CA . PRO B 1 172 ? 37.875 -14.664 2.148 1 33.03 172 PRO B CA 1
ATOM 2717 C C . PRO B 1 172 ? 38.438 -15.82 1.342 1 33.03 172 PRO B C 1
ATOM 2719 O O . PRO B 1 172 ? 37.938 -16.938 1.404 1 33.03 172 PRO B O 1
ATOM 2722 N N . SER B 1 173 ? 39 -15.594 0.255 1 30.48 173 SER B N 1
ATOM 2723 C CA . SER B 1 173 ? 39.812 -16.547 -0.477 1 30.48 173 SER B CA 1
ATOM 2724 C C . SER B 1 173 ? 40.875 -17.188 0.434 1 30.48 173 SER B C 1
ATOM 2726 O O . SER B 1 173 ? 41.531 -16.5 1.22 1 30.48 173 SER B O 1
ATOM 2728 N N . LEU B 1 174 ? 40.719 -18.422 0.861 1 28.09 174 LEU B N 1
ATOM 2729 C CA . LEU B 1 174 ? 41.812 -19.219 1.446 1 28.09 174 LEU B CA 1
ATOM 2730 C C . LEU B 1 174 ? 43.094 -19.094 0.62 1 28.09 174 LEU B C 1
ATOM 2732 O O . LEU B 1 174 ? 43.062 -19.312 -0.592 1 28.09 174 LEU B O 1
ATOM 2736 N N . ALA B 1 175 ? 44.094 -18.484 1.153 1 22.34 175 ALA B N 1
ATOM 2737 C CA . ALA B 1 175 ? 45.469 -18.656 0.662 1 22.34 175 ALA B CA 1
ATOM 2738 C C . ALA B 1 175 ? 45.938 -20.094 0.873 1 22.34 175 ALA B C 1
ATOM 2740 O O . ALA B 1 175 ? 45.531 -20.75 1.818 1 22.34 175 ALA B O 1
#